Protein AF-A0A6L6GY26-F1 (afdb_monomer_lite)

Sequence (210 aa):
MSDAIMRSIHSFSLLYILSIFERLIILFEFSFLFPNCCRTMQLISSKVKWNQAEREQSNVKERLFVKGKIQVYLAGPDFPHIDTKWIDELHDRLNQEGFVSRRPIQENGLFTGNETDEQRQEIFDNDVRLLEETSMLIAVLLNDDPGTYVEIGWMSKAGKPVIIFDPHQEATNLFLVKSADAIAYTINEVIEHAKRLSDRMESEKTQIKE

Foldseek 3Di:
DPDPVVVVVVVVVVVVVVVVVVVVVVVVVCVPPDPCVVVVVVVVVVVVVVVVVVVVVVVLVVLCQDPHAAEEEEAEPPDPVDDCVVVVVLCVVCVVVRHHYDYLCVPLHDDPVPDDPVSVVSSVVVVVVSLSSGQAYEYEDDDNDPVSVVSLLVCLVVVGAYEYAYLPPPQPDPCSVVSHPYYHNDSVVVVVVVVVVVVVVVVVVVVVVD

Secondary structure (DSSP, 8-state):
--SSSTTTHHHHHHHHHHHHHHHHHHHHHGGGT-TTHHHHHHHHHHHHHHHHHHHHHHHHHHHTEETTEEEEEEES---TTS--HHHHHHHHHHHHTT-EEE-HHHHH----S-S-HHHHHHHHHHHHHHHHH-SEEEEE--TT-HHHHHHHHHHHHTT--EEEE-TT-----HHHHHH-SEEESSHHHHHHHHHHHHHHHHHHHHHT--

pLDDT: mean 77.91, std 22.21, range [36.72, 98.62]

Structure (mmCIF, N/CA/C/O backbone):
data_AF-A0A6L6GY26-F1
#
_entry.id   AF-A0A6L6GY26-F1
#
loop_
_atom_site.group_PDB
_atom_site.id
_atom_site.type_symbol
_atom_site.label_atom_id
_atom_site.label_alt_id
_atom_site.label_comp_id
_atom_site.label_asym_id
_atom_site.label_entity_id
_atom_site.label_seq_id
_atom_site.pdbx_PDB_ins_code
_atom_site.Cartn_x
_atom_site.Cartn_y
_atom_site.Cartn_z
_atom_site.occupancy
_atom_site.B_iso_or_equiv
_atom_site.auth_seq_id
_atom_site.auth_comp_id
_atom_site.auth_asym_id
_atom_site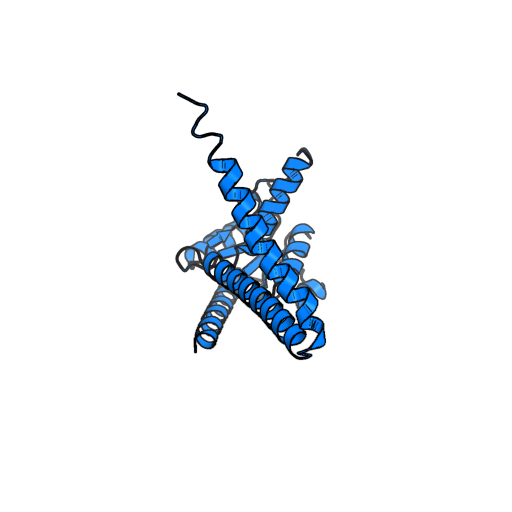.auth_atom_id
_atom_site.pdbx_PDB_model_num
ATOM 1 N N . MET A 1 1 ? 38.453 49.660 9.657 1.00 51.00 1 MET A N 1
ATOM 2 C CA . MET A 1 1 ? 37.372 49.285 10.597 1.00 51.00 1 MET A CA 1
ATOM 3 C C . MET A 1 1 ? 36.985 47.816 10.382 1.00 51.00 1 MET A C 1
ATOM 5 O O . MET A 1 1 ? 35.830 47.527 10.120 1.00 51.00 1 MET A O 1
ATOM 9 N N . SER A 1 2 ? 37.954 46.888 10.455 1.00 50.44 2 SER A N 1
ATOM 10 C CA . SER A 1 2 ? 37.709 45.441 10.265 1.00 50.44 2 SER A CA 1
ATOM 11 C C . SER A 1 2 ? 38.606 44.511 11.095 1.00 50.44 2 SER A C 1
ATOM 13 O O . SER A 1 2 ? 38.435 43.305 11.001 1.00 50.44 2 SER A O 1
ATOM 15 N N . ASP A 1 3 ? 39.501 45.022 11.951 1.00 45.75 3 ASP A N 1
ATOM 16 C CA . ASP A 1 3 ? 40.471 44.155 12.655 1.00 45.75 3 ASP A CA 1
ATOM 17 C C . ASP A 1 3 ? 40.198 43.990 14.158 1.00 45.75 3 ASP A C 1
ATOM 19 O O . ASP A 1 3 ? 40.766 43.109 14.803 1.00 45.75 3 ASP A O 1
ATOM 23 N N . ALA A 1 4 ? 39.285 44.784 14.728 1.00 44.66 4 ALA A N 1
ATOM 24 C CA . ALA A 1 4 ? 38.924 44.696 16.147 1.00 44.66 4 ALA A CA 1
ATOM 25 C C . ALA A 1 4 ? 37.843 43.635 16.434 1.00 44.66 4 ALA A C 1
ATOM 27 O O . ALA A 1 4 ? 37.809 43.068 17.522 1.00 44.66 4 ALA A O 1
ATOM 28 N N . ILE A 1 5 ? 36.992 43.315 15.454 1.00 44.66 5 ILE A N 1
ATOM 29 C CA . ILE A 1 5 ? 35.909 42.330 15.623 1.00 44.66 5 ILE A CA 1
ATOM 30 C C . ILE A 1 5 ? 36.437 40.898 15.423 1.00 44.66 5 ILE A C 1
ATOM 32 O O . ILE A 1 5 ? 36.013 39.980 16.123 1.00 44.66 5 ILE A O 1
ATOM 36 N N . MET A 1 6 ? 37.452 40.702 14.571 1.00 40.00 6 MET A N 1
ATOM 37 C CA . MET A 1 6 ? 37.993 39.365 14.290 1.00 40.00 6 MET A CA 1
ATOM 38 C C . MET A 1 6 ? 38.892 38.799 15.410 1.00 40.00 6 MET A C 1
ATOM 40 O O . MET A 1 6 ? 39.106 37.591 15.473 1.00 40.00 6 MET A O 1
ATOM 44 N N . ARG A 1 7 ? 39.372 39.633 16.349 1.00 41.78 7 ARG A N 1
ATOM 45 C CA . ARG A 1 7 ? 40.150 39.178 17.524 1.00 41.78 7 ARG A CA 1
ATOM 46 C C . ARG A 1 7 ? 39.304 38.885 18.767 1.00 41.78 7 ARG A C 1
ATOM 48 O O . ARG A 1 7 ? 39.815 38.300 19.714 1.00 41.78 7 ARG A O 1
ATOM 55 N N . SER A 1 8 ? 38.019 39.243 18.771 1.00 40.31 8 SER A N 1
ATOM 56 C CA . SER A 1 8 ? 37.120 38.973 19.905 1.00 40.31 8 SER A CA 1
ATOM 57 C C . SER A 1 8 ? 36.493 37.570 19.839 1.00 40.31 8 SER A C 1
ATOM 59 O O . SER A 1 8 ? 36.253 36.942 20.868 1.00 40.31 8 SER A O 1
ATOM 61 N N . ILE A 1 9 ? 36.328 37.016 18.633 1.00 42.75 9 ILE A N 1
ATOM 62 C CA . ILE A 1 9 ? 35.654 35.723 18.418 1.00 42.75 9 ILE A CA 1
ATOM 63 C C . ILE A 1 9 ? 36.593 34.527 18.686 1.00 42.75 9 ILE A C 1
ATOM 65 O O . ILE A 1 9 ? 36.146 33.476 19.146 1.00 42.75 9 ILE A O 1
ATOM 69 N N . HIS A 1 10 ? 37.910 34.699 18.525 1.00 40.72 10 HIS A N 1
ATOM 70 C CA . HIS A 1 10 ? 38.888 33.651 18.852 1.00 40.72 10 HIS A CA 1
ATOM 71 C C . HIS A 1 10 ? 39.153 33.482 20.358 1.00 40.72 10 HIS A C 1
ATOM 73 O O . HIS A 1 10 ? 39.550 32.398 20.783 1.00 40.72 10 HIS A O 1
ATOM 79 N N . SER A 1 11 ? 38.871 34.496 21.183 1.00 44.22 11 SER A N 1
ATOM 80 C CA . SER A 1 11 ? 39.036 34.402 22.643 1.00 44.22 11 SER A CA 1
ATOM 81 C C . SER A 1 11 ? 37.813 33.809 23.351 1.00 44.22 11 SER A C 1
ATOM 83 O O . SER A 1 11 ? 37.956 33.219 24.419 1.00 44.22 11 SER A O 1
ATOM 85 N N . PHE A 1 12 ? 36.620 33.882 22.748 1.00 40.56 12 PHE A N 1
ATOM 86 C CA . PHE A 1 12 ? 35.411 33.266 23.313 1.00 40.56 12 PHE A CA 1
ATOM 87 C C . PHE A 1 12 ? 35.335 31.747 23.084 1.00 40.56 12 PHE A C 1
ATOM 89 O O . PHE A 1 12 ? 34.750 31.039 23.901 1.00 40.56 12 PHE A O 1
ATOM 96 N N . SER A 1 13 ? 35.986 31.223 22.037 1.00 48.84 13 SER A N 1
ATOM 97 C CA . SER A 1 13 ? 36.025 29.773 21.780 1.00 48.84 13 SER A CA 1
ATOM 98 C C . SER A 1 13 ? 37.041 29.023 22.652 1.00 48.84 13 SER A C 1
ATOM 100 O O . SER A 1 13 ? 36.805 27.869 22.997 1.00 48.84 13 SER A O 1
ATOM 102 N N . LEU A 1 14 ? 38.136 29.663 23.088 1.00 41.25 14 LEU A N 1
ATOM 103 C CA . LEU A 1 14 ? 39.118 29.010 23.970 1.00 41.25 14 LEU A CA 1
ATOM 104 C C . LEU A 1 14 ? 38.653 28.926 25.434 1.00 41.25 14 LEU A C 1
ATOM 106 O O . LEU A 1 14 ? 38.935 27.937 26.106 1.00 41.25 14 LEU A O 1
ATOM 110 N N . LEU A 1 15 ? 37.896 29.916 25.921 1.00 41.34 15 LEU A N 1
ATOM 111 C CA . LEU A 1 15 ? 37.337 29.908 27.282 1.00 41.34 15 LEU A CA 1
ATOM 112 C C . LEU A 1 15 ? 36.227 28.859 27.461 1.00 41.34 15 LEU A C 1
ATOM 114 O O . LEU A 1 15 ? 36.094 28.285 28.541 1.00 41.34 15 LEU A O 1
ATOM 118 N N . TYR A 1 16 ? 35.478 28.538 26.401 1.00 44.91 16 TYR A N 1
ATOM 119 C CA . TYR A 1 16 ? 34.481 27.464 26.442 1.00 44.91 16 TYR A CA 1
ATOM 120 C C . TYR A 1 16 ? 35.126 26.069 26.403 1.00 44.91 16 TYR A C 1
ATOM 122 O O . TYR A 1 16 ? 34.683 25.163 27.107 1.00 44.91 16 TYR A O 1
ATOM 130 N N . ILE A 1 17 ? 36.220 25.903 25.651 1.00 46.38 17 ILE A N 1
ATOM 131 C CA . ILE A 1 17 ? 36.969 24.637 25.593 1.00 46.38 17 ILE A CA 1
ATOM 132 C C . ILE A 1 17 ? 37.738 24.389 26.904 1.00 46.38 17 ILE A C 1
ATOM 134 O O . ILE A 1 17 ? 37.770 23.255 27.377 1.00 46.38 17 ILE A O 1
ATOM 138 N N . LEU A 1 18 ? 38.259 25.433 27.561 1.00 40.91 18 LEU A N 1
ATOM 139 C CA . LEU A 1 18 ? 38.886 25.316 28.888 1.00 40.91 18 LEU A CA 1
ATOM 140 C C . LEU A 1 18 ? 37.871 25.009 30.008 1.00 40.91 18 LEU A C 1
ATOM 142 O O . LEU A 1 18 ? 38.164 24.196 30.880 1.00 40.91 18 LEU A O 1
ATOM 146 N N . SER A 1 19 ? 36.647 25.549 29.937 1.00 43.12 19 SER A N 1
ATOM 147 C CA . SER A 1 19 ? 35.540 25.209 30.857 1.00 43.12 19 SER A CA 1
ATOM 148 C C . SER A 1 19 ? 35.098 23.739 30.748 1.00 43.12 19 SER A C 1
ATOM 150 O O . SER A 1 19 ? 34.736 23.104 31.742 1.00 43.12 19 SER A O 1
ATOM 152 N N . ILE A 1 20 ? 35.173 23.161 29.545 1.00 48.22 20 ILE A N 1
ATOM 153 C CA . ILE A 1 20 ? 34.875 21.741 29.317 1.00 48.22 20 ILE A CA 1
ATOM 154 C C . ILE A 1 20 ? 36.042 20.856 29.780 1.00 48.22 20 ILE A C 1
ATOM 156 O O . ILE A 1 20 ? 35.797 19.796 30.353 1.00 48.22 20 ILE A O 1
ATOM 160 N N . PHE A 1 21 ? 37.295 21.296 29.619 1.00 43.69 21 PHE A N 1
ATOM 161 C CA . PHE A 1 21 ? 38.469 20.527 30.046 1.00 43.69 21 PHE A CA 1
ATOM 162 C C . PHE A 1 21 ? 38.657 20.482 31.570 1.00 43.69 21 PHE A C 1
ATOM 164 O O . PHE A 1 21 ? 38.981 19.416 32.094 1.00 43.69 21 PHE A O 1
ATOM 171 N N . GLU A 1 22 ? 38.360 21.556 32.309 1.00 43.31 22 GLU A N 1
ATOM 172 C CA . GLU A 1 22 ? 38.370 21.495 33.783 1.00 43.31 22 GLU A CA 1
ATOM 173 C C . GLU A 1 22 ? 37.236 20.615 34.336 1.00 43.31 22 GLU A C 1
ATOM 175 O O . GLU A 1 22 ? 37.420 19.913 35.331 1.00 43.31 22 GLU A O 1
ATOM 180 N N . ARG A 1 23 ? 36.085 20.546 33.652 1.00 47.78 23 ARG A N 1
ATOM 181 C CA . ARG A 1 23 ? 35.000 19.616 34.016 1.00 47.78 23 ARG A CA 1
ATOM 182 C C . ARG A 1 23 ? 35.272 18.165 33.609 1.00 47.78 23 ARG A C 1
ATOM 184 O O . ARG A 1 23 ? 34.718 17.262 34.234 1.00 47.78 23 ARG A O 1
ATOM 191 N N . LEU A 1 24 ? 36.131 17.922 32.616 1.00 41.56 24 LEU A N 1
ATOM 192 C CA . LEU A 1 24 ? 36.545 16.570 32.223 1.00 41.56 24 LEU A CA 1
ATOM 193 C C . LEU A 1 24 ? 37.634 15.998 33.143 1.00 41.56 24 LEU A C 1
ATOM 195 O O . LEU A 1 24 ? 37.639 14.796 33.400 1.00 41.56 24 LEU A O 1
ATOM 199 N N . ILE A 1 25 ? 38.514 16.841 33.691 1.00 41.91 25 ILE A N 1
ATOM 200 C CA . ILE A 1 25 ? 39.559 16.404 34.633 1.00 41.91 25 ILE A CA 1
ATOM 201 C C . ILE A 1 25 ? 38.961 16.036 35.999 1.00 41.91 25 ILE A C 1
ATOM 203 O O . ILE A 1 25 ? 39.398 15.065 36.616 1.00 41.91 25 ILE A O 1
ATOM 207 N N . ILE A 1 26 ? 37.876 16.693 36.424 1.00 42.97 26 ILE A N 1
ATOM 208 C CA . ILE A 1 26 ? 37.148 16.286 37.639 1.00 42.97 26 ILE A CA 1
ATOM 209 C C . ILE A 1 26 ? 36.458 14.921 37.456 1.00 42.97 26 ILE A C 1
ATOM 211 O O . ILE A 1 26 ? 36.293 14.188 38.427 1.00 42.97 26 ILE A O 1
ATOM 215 N N . LEU A 1 27 ? 36.115 14.514 36.228 1.00 44.38 27 LEU A N 1
ATOM 216 C CA . LEU A 1 27 ? 35.524 13.194 35.971 1.00 44.38 27 LEU A CA 1
ATOM 217 C C . LEU A 1 27 ? 36.552 12.057 35.896 1.00 44.38 27 LEU A C 1
ATOM 219 O O . LEU A 1 27 ? 36.176 10.900 36.089 1.00 44.38 27 LEU A O 1
ATOM 223 N N . PHE A 1 28 ? 37.836 12.351 35.671 1.00 40.94 28 PHE A N 1
ATOM 224 C CA . PHE A 1 28 ? 38.856 11.304 35.587 1.00 40.94 28 PHE A CA 1
ATOM 225 C C . PHE A 1 28 ? 39.427 10.913 36.961 1.00 40.94 28 PHE A C 1
ATOM 227 O O . PHE A 1 28 ? 39.688 9.734 37.188 1.00 40.94 28 PHE A O 1
ATOM 234 N N . GLU A 1 29 ? 39.498 11.837 37.926 1.00 41.78 29 GLU A N 1
ATOM 235 C CA . GLU A 1 29 ? 39.921 11.508 39.302 1.00 41.78 29 GLU A CA 1
ATOM 236 C C . GLU A 1 29 ? 38.775 11.080 40.241 1.00 41.78 29 GLU A C 1
ATOM 238 O O . GLU A 1 29 ? 39.019 10.444 41.265 1.00 41.78 29 GLU A O 1
ATOM 243 N N . PHE A 1 30 ? 37.503 11.294 39.883 1.00 40.12 30 PHE A N 1
ATOM 244 C CA . PHE A 1 30 ? 36.371 10.782 40.680 1.00 40.12 30 PHE A CA 1
ATOM 245 C C . PHE A 1 30 ? 36.044 9.298 40.452 1.00 40.12 30 PHE A C 1
ATOM 247 O O . PHE A 1 30 ? 35.114 8.763 41.063 1.00 40.12 30 PHE A O 1
ATOM 254 N N . SER A 1 31 ? 36.816 8.607 39.612 1.00 41.34 31 SER A N 1
ATOM 255 C CA . SER A 1 31 ? 36.633 7.174 39.353 1.00 41.34 31 SER A CA 1
ATOM 256 C C . SER A 1 31 ? 37.155 6.276 40.485 1.00 41.34 31 SER A C 1
ATOM 258 O O . SER A 1 31 ? 36.905 5.074 40.460 1.00 41.34 31 SER A O 1
ATOM 260 N N . PHE A 1 32 ? 37.817 6.841 41.506 1.00 46.59 32 PHE A N 1
ATOM 261 C CA . PHE A 1 32 ? 38.351 6.076 42.642 1.00 46.59 32 PHE A CA 1
ATOM 262 C C . PHE A 1 32 ? 37.573 6.214 43.961 1.00 46.59 32 PHE A C 1
ATOM 264 O O . PHE A 1 32 ? 37.904 5.528 44.924 1.00 46.59 32 PHE A O 1
ATOM 271 N N . LEU A 1 33 ? 36.520 7.042 44.024 1.00 46.59 33 LEU 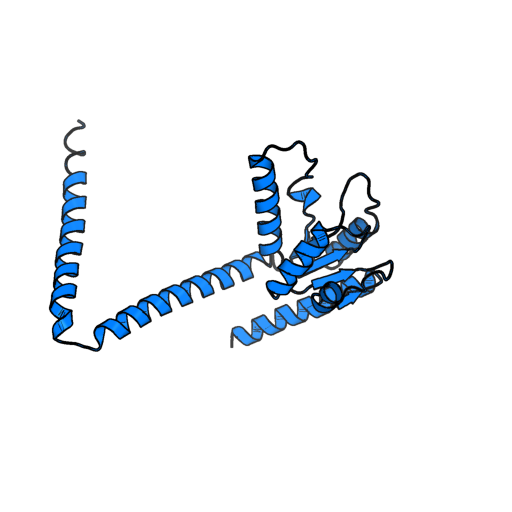A N 1
ATOM 272 C CA . LEU A 1 33 ? 35.785 7.288 45.280 1.00 46.59 33 LEU A CA 1
ATOM 273 C C . LEU A 1 33 ? 34.277 7.003 45.243 1.00 46.59 33 LEU A C 1
ATOM 275 O O . LEU A 1 33 ? 33.668 6.923 46.306 1.00 46.59 33 LEU A O 1
ATOM 279 N N . PHE A 1 34 ? 33.661 6.766 44.077 1.00 49.00 34 PHE A N 1
ATOM 280 C CA . PHE A 1 34 ? 32.228 6.439 44.004 1.00 49.00 34 PHE A CA 1
ATOM 281 C C . PHE A 1 34 ? 31.912 5.396 42.911 1.00 49.00 34 PHE A C 1
ATOM 283 O O . PHE A 1 34 ? 31.670 5.764 41.759 1.00 49.00 34 PHE A O 1
ATOM 290 N N . PRO A 1 35 ? 31.797 4.096 43.259 1.00 48.91 35 PRO A N 1
ATOM 291 C CA . PRO A 1 35 ? 31.459 3.014 42.318 1.00 48.91 35 PRO A CA 1
ATOM 292 C C . PRO A 1 35 ? 30.088 3.169 41.636 1.00 48.91 35 PRO A C 1
ATOM 294 O O . PRO A 1 35 ? 29.779 2.481 40.666 1.00 48.91 35 PRO A O 1
ATOM 297 N N . ASN A 1 36 ? 29.249 4.083 42.128 1.00 48.16 36 ASN A N 1
ATOM 298 C CA . ASN A 1 36 ? 27.882 4.278 41.653 1.00 48.16 36 ASN A CA 1
ATOM 299 C C . ASN A 1 36 ? 27.756 5.281 40.486 1.00 48.16 36 ASN A C 1
ATOM 301 O O . ASN A 1 36 ? 26.673 5.394 39.916 1.00 48.16 36 ASN A O 1
ATOM 305 N N . CYS A 1 37 ? 28.824 5.987 40.086 1.00 42.16 37 CYS A N 1
ATOM 306 C CA . CYS A 1 37 ? 28.734 7.036 39.055 1.00 42.16 37 CYS A CA 1
ATOM 307 C C . CYS A 1 37 ? 28.616 6.482 37.617 1.00 42.16 37 CYS A C 1
ATOM 309 O O . CYS A 1 37 ? 27.894 7.033 36.782 1.00 42.16 37 CYS A O 1
ATOM 311 N N . CYS A 1 38 ? 29.233 5.326 37.340 1.00 42.84 38 CYS A N 1
ATOM 312 C CA . CYS A 1 38 ? 29.168 4.674 36.024 1.00 42.84 38 CYS A CA 1
ATOM 313 C C . CYS A 1 38 ? 27.730 4.239 35.664 1.00 42.84 38 CYS A C 1
ATOM 315 O O . CYS A 1 38 ? 27.290 4.362 34.518 1.00 42.84 38 CYS A O 1
ATOM 317 N N . ARG A 1 39 ? 26.947 3.831 36.674 1.00 45.22 39 ARG A N 1
ATOM 318 C CA . ARG A 1 39 ? 25.544 3.426 36.514 1.00 45.22 39 ARG A CA 1
ATOM 319 C C . ARG A 1 39 ? 24.643 4.613 36.169 1.00 45.22 39 ARG A C 1
ATOM 321 O O . ARG A 1 39 ? 23.761 4.483 35.325 1.00 45.22 39 ARG A O 1
ATOM 328 N N . THR A 1 40 ? 24.897 5.780 36.757 1.00 46.41 40 THR A N 1
ATOM 329 C CA . THR A 1 40 ? 24.142 7.012 36.481 1.00 46.41 40 THR A CA 1
ATOM 330 C C . THR A 1 40 ? 24.375 7.508 35.053 1.00 46.41 40 THR A C 1
ATOM 332 O O . THR A 1 40 ? 23.421 7.881 34.377 1.00 46.41 40 THR A O 1
ATOM 335 N N . MET A 1 41 ? 25.611 7.445 34.545 1.00 43.03 41 MET A N 1
ATOM 336 C CA . MET A 1 41 ? 25.902 7.825 33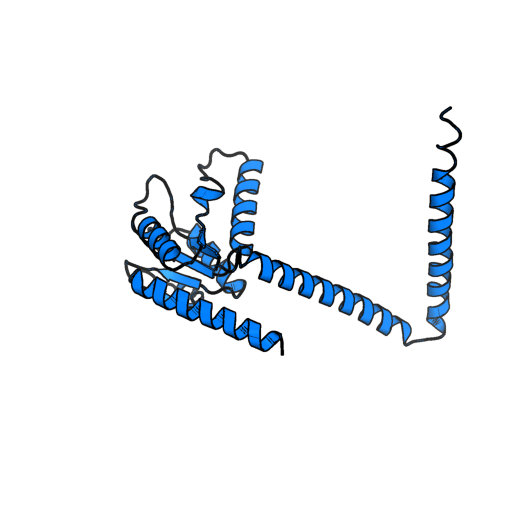.156 1.00 43.03 41 MET A CA 1
ATOM 337 C C . MET A 1 41 ? 25.278 6.872 32.128 1.00 43.03 41 MET A C 1
ATOM 339 O O . MET A 1 41 ? 24.731 7.335 31.126 1.00 43.03 41 MET A O 1
ATOM 343 N N . GLN A 1 42 ? 25.288 5.559 32.384 1.00 52.19 42 GLN A N 1
ATOM 344 C CA . GLN A 1 42 ? 24.577 4.592 31.539 1.00 52.19 42 GLN A CA 1
ATOM 345 C C . GLN A 1 42 ? 23.061 4.820 31.551 1.00 52.19 42 GLN A C 1
ATOM 347 O O . GLN A 1 42 ? 22.431 4.745 30.499 1.00 52.19 42 GLN A O 1
ATOM 352 N N . LEU A 1 43 ? 22.485 5.146 32.712 1.00 50.12 43 LEU A N 1
ATOM 353 C CA . LEU A 1 43 ? 21.060 5.457 32.857 1.00 50.12 43 LEU A CA 1
ATOM 354 C C . LEU A 1 43 ? 20.663 6.754 32.143 1.00 50.12 43 LEU A C 1
ATOM 356 O O . LEU A 1 43 ? 19.589 6.819 31.558 1.00 50.12 43 LEU A O 1
ATOM 360 N N . ILE A 1 44 ? 21.512 7.784 32.154 1.00 54.16 44 ILE A N 1
ATOM 361 C CA . ILE A 1 44 ? 21.251 9.031 31.422 1.00 54.16 44 ILE A CA 1
ATOM 362 C C . ILE A 1 44 ? 21.369 8.791 29.913 1.00 54.16 44 ILE A C 1
ATOM 364 O O . ILE A 1 44 ? 20.491 9.211 29.166 1.00 54.16 44 ILE A O 1
ATOM 368 N N . SER A 1 45 ? 22.403 8.075 29.457 1.00 49.56 45 SER A N 1
ATOM 369 C CA . SER A 1 45 ? 22.581 7.751 28.034 1.00 49.56 45 SER A CA 1
ATOM 370 C C . SER A 1 45 ? 21.437 6.893 27.494 1.00 49.56 45 SER A C 1
ATOM 372 O O . SER A 1 45 ? 20.912 7.179 26.417 1.00 49.56 45 SER A O 1
ATOM 374 N N . SER A 1 46 ? 20.997 5.884 28.252 1.00 43.59 46 SER A N 1
ATOM 375 C CA . SER A 1 46 ? 19.842 5.079 27.868 1.00 43.59 46 SER A CA 1
ATOM 376 C C . SER A 1 46 ? 18.571 5.923 27.864 1.00 43.59 46 SER A C 1
ATOM 378 O O . SER A 1 46 ? 17.862 5.914 26.868 1.00 43.59 46 SER A O 1
ATOM 380 N N . LYS A 1 47 ? 18.310 6.729 28.899 1.00 44.94 47 LYS A N 1
ATOM 381 C CA . LYS A 1 47 ? 17.110 7.579 28.983 1.00 44.94 47 LYS A CA 1
ATOM 382 C C . LYS A 1 47 ? 17.046 8.650 27.887 1.00 44.94 47 LYS A C 1
ATOM 384 O O . LYS A 1 47 ? 15.964 8.946 27.393 1.00 44.94 47 LYS A O 1
ATOM 389 N N . VAL A 1 48 ? 18.189 9.192 27.459 1.00 53.53 48 VAL A N 1
ATOM 390 C CA . VAL A 1 48 ? 18.274 10.094 26.296 1.00 53.53 48 VAL A CA 1
ATOM 391 C C . VAL A 1 48 ? 17.968 9.351 24.991 1.00 53.53 48 VAL A C 1
ATOM 393 O O . VAL A 1 48 ? 17.184 9.862 24.196 1.00 53.53 48 VAL A O 1
ATOM 396 N N . LYS A 1 49 ? 18.513 8.141 24.789 1.00 47.03 49 LYS A N 1
ATOM 397 C CA . LYS A 1 49 ? 18.199 7.303 23.614 1.00 47.03 49 LYS A CA 1
ATOM 398 C C . LYS A 1 49 ? 16.721 6.901 23.560 1.00 47.03 49 LYS A C 1
ATOM 400 O O . LYS A 1 49 ? 16.117 6.980 22.497 1.00 47.03 49 LYS A O 1
ATOM 405 N N . TRP A 1 50 ? 16.134 6.529 24.699 1.00 36.72 50 TRP A N 1
ATOM 406 C CA . TRP A 1 50 ? 14.705 6.213 24.818 1.00 36.72 50 TRP A CA 1
ATOM 407 C C . TRP A 1 50 ? 13.834 7.421 24.452 1.00 36.72 50 TRP A C 1
ATOM 409 O O . TRP A 1 50 ? 12.970 7.307 23.589 1.00 36.72 50 TRP A O 1
ATOM 419 N N . ASN A 1 51 ? 14.147 8.604 24.991 1.00 49.41 51 ASN A N 1
ATOM 420 C CA . ASN A 1 51 ? 13.417 9.833 24.669 1.00 49.41 51 ASN A CA 1
ATOM 421 C C . ASN A 1 51 ? 13.543 10.251 23.192 1.00 49.41 51 ASN A C 1
ATOM 423 O O . ASN A 1 51 ? 12.645 10.908 22.668 1.00 49.41 51 ASN A O 1
ATOM 427 N N . GLN A 1 52 ? 14.658 9.939 22.521 1.00 54.81 52 GLN A N 1
ATOM 428 C CA . GLN A 1 52 ? 14.820 10.209 21.089 1.00 54.81 52 GLN A CA 1
ATOM 429 C C . GLN A 1 52 ? 13.942 9.282 20.246 1.00 54.81 52 GLN A C 1
ATOM 431 O O . GLN A 1 52 ? 13.169 9.788 19.440 1.00 54.81 52 GLN A O 1
ATOM 436 N N . ALA A 1 53 ? 13.973 7.971 20.501 1.00 52.53 53 ALA A N 1
ATOM 437 C CA . ALA A 1 53 ? 13.135 7.003 19.794 1.00 52.53 53 ALA A CA 1
ATOM 438 C C . ALA A 1 53 ? 11.630 7.264 20.000 1.00 52.53 53 ALA A C 1
ATOM 440 O O . ALA A 1 53 ? 10.851 7.177 19.055 1.00 52.53 53 ALA A O 1
ATOM 441 N N . GLU A 1 54 ? 11.213 7.646 21.212 1.00 53.72 54 GLU A N 1
ATOM 442 C CA . GLU A 1 54 ? 9.821 8.014 21.505 1.00 53.72 54 GLU A CA 1
ATOM 443 C C . GLU A 1 54 ? 9.388 9.292 20.777 1.00 53.72 54 GLU A C 1
ATOM 445 O O . GLU A 1 54 ? 8.273 9.357 20.258 1.00 53.72 54 GLU A O 1
ATOM 450 N N . ARG A 1 55 ? 10.270 10.299 20.683 1.00 51.59 55 ARG A N 1
ATOM 451 C CA . ARG A 1 55 ? 10.013 11.516 19.895 1.00 51.59 55 ARG A CA 1
ATOM 452 C C . ARG A 1 55 ? 9.942 11.224 18.405 1.00 51.59 55 ARG A C 1
ATOM 454 O O . ARG A 1 55 ? 9.122 11.816 17.717 1.00 51.59 55 ARG A O 1
ATOM 461 N N . GLU A 1 56 ? 10.777 10.325 17.902 1.00 56.00 56 GLU A N 1
ATOM 462 C CA . GLU A 1 56 ? 10.738 9.890 16.506 1.00 56.00 56 GLU A CA 1
ATOM 463 C C . GLU A 1 56 ? 9.425 9.157 16.212 1.00 56.00 56 GLU A C 1
ATOM 465 O O . GLU A 1 56 ? 8.723 9.512 15.269 1.00 56.00 56 GLU A O 1
ATOM 470 N N . GLN A 1 57 ? 9.000 8.249 17.094 1.00 56.75 57 GLN A N 1
ATOM 471 C CA . GLN A 1 57 ? 7.709 7.563 16.987 1.00 56.75 57 GLN A CA 1
ATOM 472 C C . GLN A 1 57 ? 6.507 8.510 17.106 1.00 56.75 57 GLN A C 1
ATOM 474 O O . GLN A 1 57 ? 5.521 8.336 16.386 1.00 56.75 57 GLN A O 1
ATOM 479 N N . SER A 1 58 ? 6.555 9.522 17.982 1.00 51.41 58 SER A N 1
ATOM 480 C CA . SER A 1 58 ? 5.476 10.511 18.086 1.00 51.41 58 SER A CA 1
ATOM 481 C C . SER A 1 58 ? 5.392 11.394 16.838 1.00 51.41 58 SER A C 1
ATOM 483 O O . SER A 1 58 ? 4.295 11.688 16.373 1.00 51.41 58 SER A O 1
ATOM 485 N N . ASN A 1 59 ? 6.538 11.775 16.268 1.00 53.97 59 ASN A N 1
ATOM 486 C CA . ASN A 1 59 ? 6.619 12.606 15.064 1.00 53.97 59 ASN A CA 1
ATOM 487 C C . ASN A 1 59 ? 6.193 11.820 13.808 1.00 53.97 59 ASN A C 1
ATOM 489 O O . ASN A 1 59 ? 5.505 12.358 12.945 1.00 53.97 59 ASN A O 1
ATOM 493 N N . VAL A 1 60 ? 6.503 10.518 13.742 1.00 58.00 60 VAL A N 1
ATOM 494 C CA . VAL A 1 60 ? 5.942 9.599 12.736 1.00 58.00 60 VAL A CA 1
ATOM 495 C C . VAL A 1 60 ? 4.417 9.539 12.875 1.00 58.00 60 VAL A C 1
ATOM 497 O O . VAL A 1 60 ? 3.716 9.766 11.895 1.00 58.00 60 VAL A O 1
ATOM 500 N N . LYS A 1 61 ? 3.875 9.346 14.088 1.00 53.12 61 LYS A N 1
ATOM 501 C CA . LYS A 1 61 ? 2.416 9.285 14.329 1.00 53.12 61 LYS A CA 1
ATOM 502 C C . LYS A 1 61 ? 1.644 10.532 13.881 1.00 53.12 61 LYS A C 1
ATOM 504 O O . LYS A 1 61 ? 0.490 10.396 13.480 1.00 53.12 61 LYS A O 1
ATOM 509 N N . GLU A 1 62 ? 2.243 11.717 13.964 1.00 52.72 62 GLU A N 1
ATOM 510 C CA . GLU A 1 62 ? 1.627 12.969 13.507 1.00 52.72 62 GLU A CA 1
ATOM 511 C C . GLU A 1 62 ? 1.699 13.121 11.976 1.00 52.72 62 GLU A C 1
ATOM 513 O O . GLU A 1 62 ? 0.735 13.573 11.360 1.00 52.72 62 GLU A O 1
ATOM 518 N N . ARG A 1 63 ? 2.776 12.634 11.337 1.00 53.66 63 ARG A N 1
ATOM 519 C CA . ARG A 1 63 ? 2.899 12.574 9.863 1.00 53.66 63 ARG A CA 1
ATOM 520 C C . ARG A 1 63 ? 1.924 11.598 9.210 1.00 53.66 63 ARG A C 1
ATOM 522 O O . ARG A 1 63 ? 1.414 11.884 8.133 1.00 53.66 63 ARG A O 1
ATOM 529 N N . LEU A 1 64 ? 1.616 10.494 9.890 1.00 55.47 64 LEU A N 1
ATOM 530 C CA . LEU A 1 64 ? 0.692 9.453 9.429 1.00 55.47 64 LEU A CA 1
ATOM 531 C C . LEU A 1 64 ? -0.743 9.959 9.144 1.00 55.47 64 LEU A C 1
ATOM 533 O O . LEU A 1 64 ? -1.511 9.276 8.461 1.00 55.47 64 LEU A O 1
ATOM 537 N N . PHE A 1 65 ? -1.111 11.137 9.670 1.00 55.06 65 PHE A N 1
ATOM 538 C CA . PHE A 1 65 ? -2.444 11.734 9.575 1.00 55.06 65 PHE A CA 1
ATOM 539 C C . PHE A 1 65 ? -2.367 13.187 9.083 1.00 55.06 65 PHE A C 1
ATOM 541 O O . PHE A 1 65 ? -2.457 14.135 9.864 1.00 55.06 65 PHE A O 1
ATOM 548 N N . VAL A 1 66 ? -2.277 13.403 7.770 1.00 56.59 66 VAL A N 1
ATOM 549 C CA . VAL A 1 66 ? -2.392 14.760 7.212 1.00 56.59 66 VAL A CA 1
ATOM 550 C C . VAL A 1 66 ? -3.844 15.235 7.358 1.00 56.59 66 VAL A C 1
ATOM 552 O O . VAL A 1 66 ? -4.762 14.664 6.771 1.00 56.59 66 VAL A O 1
ATOM 555 N N . LYS A 1 67 ? -4.070 16.279 8.170 1.00 57.34 67 LYS A N 1
ATOM 556 C CA . LYS A 1 67 ? -5.404 16.839 8.493 1.00 57.34 67 LYS A CA 1
ATOM 557 C C . LYS A 1 67 ? -6.401 15.818 9.076 1.00 57.34 67 LYS A C 1
ATOM 559 O O . LYS A 1 67 ? -7.599 15.924 8.832 1.00 57.34 67 LYS A O 1
ATOM 564 N N . GLY A 1 68 ? -5.919 14.827 9.828 1.00 69.75 68 GLY A N 1
ATOM 565 C CA . GLY A 1 68 ? -6.779 13.813 10.454 1.00 69.75 68 GLY A CA 1
ATOM 566 C C . GLY A 1 68 ? -7.284 12.719 9.508 1.00 69.75 68 GLY A C 1
ATOM 567 O O . GLY A 1 68 ? -8.090 11.901 9.931 1.00 69.75 68 GLY A O 1
ATOM 568 N N . LYS A 1 69 ? -6.807 12.668 8.256 1.00 81.25 69 LYS A N 1
ATOM 569 C CA . LYS A 1 69 ? -7.128 11.587 7.316 1.00 81.25 69 LYS A CA 1
ATOM 570 C C . LYS A 1 69 ? -6.021 10.543 7.259 1.00 81.25 69 LYS A C 1
ATOM 572 O O . LYS A 1 69 ? -4.838 10.890 7.233 1.00 81.25 69 LYS A O 1
ATOM 577 N N . ILE A 1 70 ? -6.422 9.281 7.166 1.00 90.38 70 ILE A N 1
ATOM 578 C CA . ILE A 1 70 ? -5.516 8.137 7.058 1.00 90.38 70 ILE A CA 1
ATOM 579 C C . ILE A 1 70 ? -4.890 8.102 5.669 1.00 90.38 70 ILE A C 1
ATOM 581 O O . ILE A 1 70 ? -5.589 8.070 4.656 1.00 90.38 70 ILE A O 1
ATOM 585 N N . GLN A 1 71 ? -3.561 8.112 5.652 1.00 94.25 71 GLN A N 1
ATOM 586 C CA . GLN A 1 71 ? -2.749 7.967 4.450 1.00 94.25 71 GLN A CA 1
ATOM 587 C C . GLN A 1 71 ? -2.609 6.480 4.106 1.00 94.25 71 GLN A C 1
ATOM 589 O O . GLN A 1 71 ? -2.122 5.701 4.927 1.00 94.25 71 GLN A O 1
ATOM 594 N N . VAL A 1 72 ? -3.022 6.094 2.906 1.00 96.81 72 VAL A N 1
ATOM 595 C CA . VAL A 1 72 ? -2.993 4.719 2.405 1.00 96.81 72 VAL A CA 1
ATOM 596 C C . VAL A 1 72 ? -1.969 4.627 1.287 1.00 96.81 72 VAL A C 1
ATOM 598 O O . VAL A 1 72 ? -2.104 5.320 0.282 1.00 96.81 72 VAL A O 1
ATOM 601 N N . TYR A 1 73 ? -0.977 3.758 1.443 1.00 97.62 73 TYR A N 1
ATOM 602 C CA . TYR A 1 73 ? -0.069 3.397 0.361 1.00 97.62 73 TYR A CA 1
ATOM 603 C C . TYR A 1 73 ? -0.767 2.409 -0.572 1.00 97.62 73 TYR A C 1
ATOM 605 O O . TYR A 1 73 ? -1.163 1.333 -0.118 1.00 97.62 73 TYR A O 1
ATOM 613 N N . LEU A 1 74 ? -0.948 2.769 -1.842 1.00 97.38 74 LEU A N 1
ATOM 614 C CA . LEU A 1 74 ? -1.555 1.892 -2.839 1.00 97.38 74 LEU A CA 1
ATOM 615 C C . LEU A 1 74 ? -0.452 1.226 -3.666 1.00 97.38 74 LEU A C 1
ATOM 617 O O . LEU A 1 74 ? 0.077 1.829 -4.597 1.00 97.38 74 LEU A O 1
ATOM 621 N N . ALA A 1 75 ? -0.108 -0.003 -3.286 1.00 96.38 75 ALA A N 1
ATOM 622 C CA . ALA A 1 75 ? 0.887 -0.825 -3.965 1.00 96.38 75 ALA A CA 1
ATOM 623 C C . ALA A 1 75 ? 0.242 -1.608 -5.116 1.00 96.38 75 ALA A C 1
ATOM 625 O O . ALA A 1 75 ? -0.901 -2.062 -5.008 1.00 96.38 75 ALA A O 1
ATOM 626 N N . GLY A 1 76 ? 0.971 -1.780 -6.210 1.00 93.19 76 GLY A N 1
ATOM 627 C CA . GLY A 1 76 ? 0.512 -2.496 -7.394 1.00 93.19 76 GLY A CA 1
ATOM 628 C C . GLY A 1 76 ? 1.194 -1.983 -8.663 1.00 93.19 76 GLY A C 1
ATOM 629 O O . GLY A 1 76 ? 1.756 -0.884 -8.669 1.00 93.19 76 GLY A O 1
ATOM 630 N N . PRO A 1 77 ? 1.129 -2.744 -9.764 1.00 89.50 77 PRO A N 1
ATOM 631 C CA . PRO A 1 77 ? 1.798 -2.382 -11.006 1.00 89.50 77 PRO A CA 1
ATOM 632 C C . PRO A 1 77 ? 1.067 -1.247 -11.747 1.00 89.50 77 PRO A C 1
ATOM 634 O O . PRO A 1 77 ? 0.261 -1.482 -12.644 1.00 89.50 77 PRO A O 1
ATOM 637 N N . ASP A 1 78 ? 1.381 0.001 -11.397 1.00 87.31 78 ASP A N 1
ATOM 638 C CA . ASP A 1 78 ? 0.832 1.226 -12.004 1.00 87.31 78 ASP A CA 1
ATOM 639 C C . ASP A 1 78 ? 1.638 1.682 -13.240 1.00 87.31 78 ASP A C 1
ATOM 641 O O . ASP A 1 78 ? 2.070 2.829 -13.372 1.00 87.31 78 ASP A O 1
ATOM 645 N N . PHE A 1 79 ? 1.921 0.736 -14.137 1.00 86.31 79 PHE A N 1
ATOM 646 C CA . PHE A 1 79 ? 2.747 0.973 -15.318 1.00 86.31 79 PHE A CA 1
ATOM 647 C C . PHE A 1 79 ? 1.891 1.320 -16.546 1.00 86.31 79 PHE A C 1
ATOM 649 O O . PHE A 1 79 ? 0.835 0.721 -16.734 1.00 86.31 79 PHE A O 1
ATOM 656 N N . PRO A 1 80 ? 2.373 2.166 -17.482 1.00 83.50 80 PRO A N 1
ATOM 657 C CA . PRO A 1 80 ? 1.592 2.587 -18.656 1.00 83.50 80 PRO A CA 1
ATOM 658 C C . PRO A 1 80 ? 1.102 1.462 -19.585 1.00 83.50 80 PRO A C 1
ATOM 660 O O . PRO A 1 80 ? 0.249 1.693 -20.436 1.00 83.50 80 PRO A O 1
ATOM 663 N N . HIS A 1 81 ? 1.689 0.269 -19.485 1.00 85.12 81 HIS A N 1
ATOM 664 C CA . HIS A 1 81 ? 1.381 -0.892 -20.322 1.00 85.12 81 HIS A CA 1
ATOM 665 C C . HIS A 1 81 ? 0.533 -1.950 -19.600 1.00 85.12 81 HIS A C 1
ATOM 667 O O . HIS A 1 81 ? 0.257 -3.002 -20.176 1.00 85.12 81 HIS A O 1
ATOM 673 N N . ILE A 1 82 ? 0.141 -1.691 -18.352 1.00 87.19 82 ILE A N 1
ATOM 674 C CA . ILE A 1 82 ? -0.670 -2.585 -17.528 1.00 87.19 82 ILE A CA 1
ATOM 675 C C . ILE A 1 82 ? -2.072 -1.987 -17.386 1.00 87.19 82 ILE A C 1
ATOM 677 O O . ILE A 1 82 ? -2.238 -0.772 -17.356 1.00 87.19 82 ILE A O 1
ATOM 681 N N . ASP A 1 83 ? -3.096 -2.844 -17.351 1.00 89.38 83 ASP A N 1
ATOM 682 C CA . ASP A 1 83 ? -4.464 -2.408 -17.066 1.00 89.38 83 ASP A CA 1
ATOM 683 C C . ASP A 1 83 ? -4.583 -2.017 -15.587 1.00 89.38 83 ASP A C 1
ATOM 685 O O . ASP A 1 83 ? -4.614 -2.870 -14.697 1.00 89.38 83 ASP A O 1
ATOM 689 N N . THR A 1 84 ? -4.637 -0.711 -15.332 1.00 91.12 84 THR A N 1
ATOM 690 C CA . THR A 1 84 ? -4.699 -0.122 -13.991 1.00 91.12 84 THR A CA 1
ATOM 691 C C . THR A 1 84 ? -6.122 0.065 -13.481 1.00 91.12 84 THR A C 1
ATOM 693 O O . THR A 1 84 ? -6.301 0.641 -12.410 1.00 91.12 84 THR A O 1
ATOM 696 N N . LYS A 1 85 ? -7.154 -0.437 -14.178 1.00 93.56 85 LYS A N 1
ATOM 697 C CA . LYS A 1 85 ? -8.558 -0.173 -13.825 1.00 93.56 85 LYS A CA 1
ATOM 698 C C . LYS A 1 85 ? -8.882 -0.467 -12.358 1.00 93.56 85 LYS A C 1
ATOM 700 O O . LYS A 1 85 ? -9.581 0.315 -11.719 1.00 93.56 85 LYS A O 1
ATOM 705 N N . TRP A 1 86 ? -8.369 -1.572 -11.817 1.00 94.62 86 TRP A N 1
ATOM 706 C CA . TRP A 1 86 ? -8.571 -1.926 -10.410 1.00 94.62 86 TRP A CA 1
ATOM 707 C C . TRP A 1 86 ? -7.923 -0.931 -9.445 1.00 94.62 86 TRP A C 1
ATOM 709 O O . TRP A 1 86 ? -8.512 -0.613 -8.415 1.00 94.62 86 TRP A O 1
ATOM 719 N N . ILE A 1 87 ? -6.734 -0.432 -9.787 1.00 95.25 87 ILE A N 1
ATOM 720 C CA . ILE A 1 87 ? -5.998 0.570 -9.010 1.00 95.25 87 ILE A CA 1
ATOM 721 C C . ILE A 1 87 ? -6.759 1.899 -9.042 1.00 95.25 87 ILE A C 1
ATOM 723 O O . ILE A 1 87 ? -6.970 2.502 -7.992 1.00 95.25 87 ILE A O 1
ATOM 727 N N . ASP A 1 88 ? -7.220 2.324 -10.219 1.00 95.12 88 ASP A N 1
ATOM 728 C CA . ASP A 1 88 ? -7.947 3.583 -10.401 1.00 95.12 88 ASP A CA 1
ATOM 729 C C . ASP A 1 88 ? -9.303 3.569 -9.671 1.00 95.12 88 ASP A C 1
ATOM 731 O O . ASP A 1 88 ? -9.607 4.480 -8.901 1.00 95.12 88 ASP A O 1
ATOM 735 N N . GLU A 1 89 ? -10.093 2.501 -9.829 1.00 96.50 89 GLU A N 1
ATOM 736 C CA . GLU A 1 89 ? -11.391 2.361 -9.153 1.00 96.50 89 GLU A CA 1
ATOM 737 C C . GLU A 1 89 ? -11.235 2.317 -7.625 1.00 96.50 89 GLU A C 1
ATOM 739 O O . GLU A 1 89 ? -12.005 2.939 -6.885 1.00 96.50 89 GLU A O 1
ATOM 744 N N . LEU A 1 90 ? -10.208 1.615 -7.139 1.00 97.25 90 LEU A N 1
ATOM 745 C CA . LEU A 1 90 ? -9.910 1.543 -5.716 1.00 97.25 90 LEU A CA 1
ATOM 746 C C . LEU A 1 90 ? -9.418 2.889 -5.165 1.00 97.25 90 LEU A C 1
ATOM 748 O O . LEU A 1 90 ? -9.846 3.288 -4.081 1.00 97.25 90 LEU A O 1
ATOM 752 N N . HIS A 1 91 ? -8.567 3.605 -5.903 1.00 96.69 91 HIS A N 1
ATOM 753 C CA . HIS A 1 91 ? -8.106 4.948 -5.548 1.00 96.69 91 HIS A CA 1
ATOM 754 C C . HIS A 1 91 ? -9.287 5.908 -5.359 1.00 96.69 91 HIS A C 1
ATOM 756 O O . HIS A 1 91 ? -9.413 6.550 -4.310 1.00 96.69 91 HIS A O 1
ATOM 762 N N . ASP A 1 92 ? -10.192 5.954 -6.338 1.00 96.75 92 ASP A N 1
ATOM 763 C CA . ASP A 1 92 ? -11.382 6.800 -6.288 1.00 96.75 92 ASP A CA 1
ATOM 764 C C . ASP A 1 92 ? -12.283 6.428 -5.113 1.00 96.75 92 ASP A C 1
ATOM 766 O O . ASP A 1 92 ? -12.735 7.304 -4.365 1.00 96.75 92 ASP A O 1
ATOM 770 N N . ARG A 1 93 ? -12.510 5.127 -4.900 1.00 97.69 93 ARG A N 1
ATOM 771 C CA . ARG A 1 93 ? -13.368 4.673 -3.808 1.00 97.69 93 ARG A CA 1
ATOM 772 C C . ARG A 1 93 ? -12.770 4.985 -2.437 1.00 97.69 93 ARG A C 1
ATOM 774 O O . ARG A 1 93 ? -13.495 5.450 -1.561 1.00 97.69 93 ARG A O 1
ATOM 781 N N . LEU A 1 94 ? -11.466 4.797 -2.239 1.00 96.62 94 LEU A N 1
ATOM 782 C CA . LEU A 1 94 ? -10.784 5.159 -0.991 1.00 96.62 94 LEU A CA 1
ATOM 783 C C . LEU A 1 94 ? -10.919 6.657 -0.692 1.00 96.62 94 LEU A C 1
ATOM 785 O O . LEU A 1 94 ? -11.249 7.036 0.435 1.00 96.62 94 LEU A O 1
ATOM 789 N N . ASN A 1 95 ? -10.728 7.505 -1.704 1.00 94.75 95 ASN A N 1
ATOM 790 C CA . ASN A 1 95 ? -10.854 8.953 -1.553 1.00 94.75 95 ASN A CA 1
ATOM 791 C C . ASN A 1 95 ? -12.290 9.381 -1.198 1.00 94.75 95 ASN A C 1
ATOM 793 O O . ASN A 1 95 ? -12.476 10.253 -0.344 1.00 94.75 95 ASN A O 1
ATOM 797 N N . GLN A 1 96 ? -13.306 8.754 -1.806 1.00 95.88 96 GLN A N 1
ATOM 798 C CA . GLN A 1 96 ? -14.722 8.984 -1.478 1.00 95.88 96 GLN A CA 1
ATOM 799 C C . GLN A 1 96 ? -15.052 8.625 -0.024 1.00 95.88 96 GLN A C 1
ATOM 801 O O . GLN A 1 96 ? -15.839 9.315 0.622 1.00 95.88 96 GLN A O 1
ATOM 806 N N . GLU A 1 97 ? -14.423 7.576 0.505 1.00 95.06 97 GLU A N 1
ATOM 807 C CA . GLU A 1 97 ? -14.614 7.092 1.878 1.00 95.06 97 GLU A CA 1
ATOM 808 C C . GLU A 1 97 ? -13.762 7.862 2.907 1.00 95.06 97 GLU A C 1
ATOM 810 O O . GLU A 1 97 ? -13.797 7.560 4.099 1.00 95.06 97 GLU A O 1
ATOM 815 N N . GLY A 1 98 ? -13.020 8.887 2.471 1.00 93.31 98 GLY A N 1
ATOM 816 C CA . GLY A 1 98 ? -12.289 9.806 3.344 1.00 93.31 98 GLY A CA 1
ATOM 817 C C . GLY A 1 98 ? -10.825 9.444 3.603 1.00 93.31 98 GLY A C 1
ATOM 818 O O . GLY A 1 98 ? -10.150 10.192 4.318 1.00 93.31 98 GLY A O 1
ATOM 819 N N . PHE A 1 99 ? -10.316 8.371 2.998 1.00 95.12 99 PHE A N 1
ATOM 820 C CA . PHE A 1 99 ? -8.890 8.041 3.001 1.00 95.12 99 PHE A CA 1
ATOM 821 C C . PHE A 1 99 ? -8.118 8.952 2.039 1.00 95.12 99 PHE A C 1
ATOM 823 O O . PHE A 1 99 ? -8.699 9.639 1.198 1.00 95.12 99 PHE A O 1
ATOM 830 N N . VAL A 1 100 ? -6.794 8.980 2.175 1.00 94.88 100 VAL A N 1
ATOM 831 C CA . VAL A 1 100 ? -5.897 9.602 1.195 1.00 94.88 100 VAL A CA 1
ATOM 832 C C . VAL A 1 100 ? -5.073 8.495 0.564 1.00 94.88 100 VAL A C 1
ATOM 834 O O . VAL A 1 100 ? -4.129 8.005 1.179 1.00 94.88 100 VAL A O 1
ATOM 837 N N . SER A 1 101 ? -5.460 8.078 -0.638 1.00 94.75 101 SER A N 1
ATOM 838 C CA . SER A 1 101 ? -4.721 7.072 -1.400 1.00 94.75 101 SER A CA 1
ATOM 839 C C . SER A 1 101 ? -3.511 7.710 -2.088 1.00 94.75 101 SER A C 1
ATOM 841 O O . SER A 1 101 ? -3.653 8.699 -2.808 1.00 94.75 101 SER A O 1
ATOM 843 N N . ARG A 1 102 ? -2.327 7.150 -1.837 1.00 95.25 102 ARG A N 1
ATOM 844 C CA . ARG A 1 102 ? -1.025 7.602 -2.338 1.00 95.25 102 ARG A CA 1
ATOM 845 C C . ARG A 1 102 ? -0.483 6.590 -3.344 1.00 95.25 102 ARG A C 1
ATOM 847 O O . ARG A 1 102 ? -0.491 5.394 -3.049 1.00 95.25 102 ARG A O 1
ATOM 854 N N . ARG A 1 103 ? -0.045 7.056 -4.518 1.00 94.06 103 ARG A N 1
ATOM 855 C CA . ARG A 1 103 ? 0.397 6.212 -5.647 1.00 94.06 103 ARG A CA 1
ATOM 856 C C . ARG A 1 103 ? 1.871 6.492 -5.959 1.00 94.06 103 ARG A C 1
ATOM 858 O O . ARG A 1 103 ? 2.156 7.583 -6.451 1.00 94.06 103 ARG A O 1
ATOM 865 N N . PRO A 1 104 ? 2.788 5.536 -5.733 1.00 91.31 104 PRO A N 1
ATOM 866 C CA . PRO A 1 104 ? 4.233 5.768 -5.847 1.00 91.31 104 PRO A CA 1
ATOM 867 C C . PRO A 1 104 ? 4.651 6.303 -7.216 1.00 91.31 104 PRO A C 1
ATOM 869 O O . PRO A 1 104 ? 5.235 7.377 -7.304 1.00 91.31 104 PRO A O 1
ATOM 872 N N . ILE A 1 105 ? 4.238 5.631 -8.296 1.00 88.31 105 ILE A N 1
ATOM 873 C CA . ILE A 1 105 ? 4.605 6.012 -9.670 1.00 88.31 105 ILE A CA 1
ATOM 874 C C . ILE A 1 105 ? 4.088 7.414 -10.037 1.00 88.31 105 ILE A C 1
ATOM 876 O O . ILE A 1 105 ? 4.770 8.162 -10.737 1.00 88.31 105 ILE A O 1
ATOM 880 N N . GLN A 1 106 ? 2.908 7.800 -9.543 1.00 86.94 106 GLN A N 1
ATOM 881 C CA . GLN A 1 106 ? 2.323 9.118 -9.821 1.00 86.94 106 GLN A CA 1
ATOM 882 C C . GLN A 1 106 ? 3.004 10.246 -9.033 1.00 86.94 106 GLN A C 1
ATOM 884 O O . GLN A 1 106 ? 3.011 11.390 -9.485 1.00 86.94 106 GLN A O 1
ATOM 889 N N . GLU A 1 107 ? 3.551 9.946 -7.854 1.00 87.94 107 GLU A N 1
ATOM 890 C CA . GLU A 1 107 ? 4.138 10.942 -6.952 1.00 87.94 107 GLU A CA 1
ATOM 891 C C . GLU A 1 107 ? 5.654 11.077 -7.111 1.00 87.94 107 GLU A C 1
ATOM 893 O O . GLU A 1 107 ? 6.175 12.192 -7.122 1.00 87.94 107 GLU A O 1
ATOM 898 N N . ASN A 1 108 ? 6.346 9.951 -7.266 1.00 88.12 108 ASN A N 1
ATOM 899 C CA . ASN A 1 108 ? 7.805 9.866 -7.281 1.00 88.12 108 ASN A CA 1
ATOM 900 C C . ASN A 1 108 ? 8.366 9.638 -8.692 1.00 88.12 108 ASN A C 1
ATOM 902 O O . ASN A 1 108 ? 9.567 9.791 -8.915 1.00 88.12 108 ASN A O 1
ATOM 906 N N . GLY A 1 109 ? 7.491 9.343 -9.656 1.00 83.62 109 GLY A N 1
ATOM 907 C CA . GLY A 1 109 ? 7.841 9.102 -11.048 1.00 83.62 109 GLY A CA 1
ATOM 908 C C . GLY A 1 109 ? 8.010 7.622 -11.383 1.00 83.62 109 GLY A C 1
ATOM 909 O O . GLY A 1 109 ? 8.079 6.748 -10.522 1.00 83.62 109 GLY A O 1
ATOM 910 N N . LEU A 1 110 ? 8.061 7.341 -12.684 1.00 84.88 110 LEU A N 1
ATOM 911 C CA . LEU A 1 110 ? 8.217 5.994 -13.217 1.00 84.88 110 LEU A CA 1
ATOM 912 C C . LEU A 1 110 ? 9.698 5.672 -13.437 1.00 84.88 110 LEU A C 1
ATOM 914 O O . LEU A 1 110 ? 10.366 6.370 -14.196 1.00 84.88 110 LEU A O 1
ATOM 918 N N . PHE A 1 111 ? 10.173 4.564 -12.868 1.00 85.31 111 PHE A N 1
ATOM 919 C CA . PHE A 1 111 ? 11.470 3.995 -13.227 1.00 85.31 111 PHE A CA 1
ATOM 920 C C . PHE A 1 111 ? 11.391 3.293 -14.593 1.00 85.31 111 PHE A C 1
ATOM 922 O O . PHE A 1 111 ? 10.679 2.301 -14.757 1.00 85.31 111 PHE A O 1
ATOM 929 N N . THR A 1 112 ? 12.117 3.807 -15.587 1.00 84.88 112 THR A N 1
ATOM 930 C CA . THR A 1 112 ? 12.135 3.292 -16.969 1.00 84.88 112 THR A CA 1
ATOM 931 C C . THR A 1 112 ? 13.379 2.463 -17.299 1.00 84.88 112 THR A C 1
ATOM 933 O O . THR A 1 112 ? 13.447 1.854 -18.367 1.00 84.88 112 THR A O 1
ATOM 936 N N . GLY A 1 113 ? 14.373 2.442 -16.407 1.00 86.69 113 GLY A N 1
ATOM 937 C CA . GLY A 1 113 ? 15.671 1.789 -16.589 1.00 86.69 113 GLY A CA 1
ATOM 938 C C . GLY A 1 113 ? 16.756 2.699 -17.173 1.00 86.69 113 GLY A C 1
ATOM 939 O O . GLY A 1 113 ? 17.939 2.356 -17.096 1.00 86.69 113 GLY A O 1
ATOM 940 N N . ASN A 1 114 ? 16.380 3.861 -17.715 1.00 90.25 114 ASN A N 1
ATOM 941 C CA . ASN A 1 114 ? 17.288 4.818 -18.362 1.00 90.25 114 ASN A CA 1
ATOM 942 C C . ASN A 1 114 ? 17.823 5.902 -17.411 1.00 90.25 114 ASN A C 1
ATOM 944 O O . ASN A 1 114 ? 18.628 6.737 -17.819 1.00 90.25 114 ASN A O 1
ATOM 948 N N . GLU A 1 115 ? 17.358 5.906 -16.166 1.00 91.94 115 GLU A N 1
ATOM 949 C CA . GLU A 1 115 ? 17.739 6.852 -15.123 1.00 91.94 115 GLU A CA 1
ATOM 950 C C . GLU A 1 115 ? 19.195 6.637 -14.683 1.00 91.94 115 GLU A C 1
ATOM 952 O O . GLU A 1 115 ? 19.688 5.501 -14.665 1.00 91.94 115 GLU A O 1
ATOM 957 N N . THR A 1 116 ? 19.875 7.722 -14.292 1.00 94.00 116 THR A N 1
ATOM 958 C CA . THR A 1 116 ? 21.204 7.645 -13.663 1.00 94.00 116 THR A CA 1
ATOM 959 C C . THR A 1 116 ? 21.120 6.989 -12.285 1.00 94.00 116 THR A C 1
ATOM 961 O O . THR A 1 116 ? 20.042 6.881 -11.699 1.00 94.00 116 THR A O 1
ATOM 964 N N . ASP A 1 117 ? 22.255 6.566 -11.730 1.00 93.62 117 ASP A N 1
ATOM 965 C CA . ASP A 1 117 ? 22.272 5.956 -10.396 1.00 93.62 117 ASP A CA 1
ATOM 966 C C . ASP A 1 117 ? 21.793 6.930 -9.304 1.00 93.62 117 ASP A C 1
ATOM 968 O O . ASP A 1 117 ? 21.111 6.515 -8.371 1.00 93.62 117 ASP A O 1
ATOM 972 N N . GLU A 1 118 ? 22.051 8.234 -9.449 1.00 93.88 118 GLU A N 1
ATOM 973 C CA . GLU A 1 118 ? 21.527 9.257 -8.535 1.00 93.88 118 GLU A CA 1
ATOM 974 C C . GLU A 1 118 ? 20.001 9.363 -8.611 1.00 93.88 118 GLU A C 1
ATOM 976 O O . GLU A 1 118 ? 19.338 9.419 -7.579 1.00 93.88 118 GLU A O 1
ATOM 981 N N . GLN A 1 119 ? 19.435 9.343 -9.821 1.00 92.38 119 GLN A N 1
ATOM 982 C CA . GLN A 1 119 ? 17.985 9.375 -10.024 1.00 92.38 119 GLN A CA 1
ATOM 983 C C . GLN A 1 119 ? 17.313 8.103 -9.492 1.00 92.38 119 GLN A C 1
ATOM 985 O O . GLN A 1 119 ? 16.247 8.172 -8.887 1.00 92.38 119 GLN A O 1
ATOM 990 N N . ARG A 1 120 ? 17.951 6.939 -9.668 1.00 91.50 120 ARG A N 1
ATOM 991 C CA . ARG A 1 120 ? 17.492 5.666 -9.089 1.00 91.50 120 ARG A CA 1
ATOM 992 C C . ARG A 1 120 ? 17.431 5.734 -7.571 1.00 91.50 120 ARG A C 1
ATOM 994 O O . ARG A 1 120 ? 16.437 5.316 -6.984 1.00 91.50 120 ARG A O 1
ATOM 1001 N N . GLN A 1 121 ? 18.484 6.266 -6.952 1.00 93.38 121 GLN A N 1
ATOM 1002 C CA . GLN A 1 121 ? 18.535 6.433 -5.505 1.00 93.38 121 GLN A CA 1
ATOM 1003 C C . GLN A 1 121 ? 17.462 7.414 -5.022 1.00 93.38 121 GLN A C 1
ATOM 1005 O O . GLN A 1 121 ? 16.804 7.143 -4.025 1.00 93.38 121 GLN A O 1
ATOM 1010 N N . GLU A 1 122 ? 17.243 8.516 -5.743 1.00 93.38 122 GLU A N 1
ATOM 1011 C CA . GLU A 1 122 ? 16.214 9.501 -5.404 1.00 93.38 122 GLU A CA 1
ATOM 1012 C C . GLU A 1 122 ? 14.798 8.907 -5.451 1.00 93.38 122 GLU A C 1
ATOM 1014 O O . GLU A 1 122 ? 14.038 9.083 -4.500 1.00 93.38 122 GLU A O 1
ATOM 1019 N N . ILE A 1 123 ? 14.453 8.164 -6.511 1.00 92.25 123 ILE A N 1
ATOM 1020 C CA . ILE A 1 123 ? 13.151 7.482 -6.626 1.00 92.25 123 ILE A CA 1
ATOM 1021 C C . ILE A 1 123 ? 12.970 6.498 -5.465 1.00 92.25 123 ILE A C 1
ATOM 1023 O O . ILE A 1 123 ? 11.969 6.562 -4.753 1.00 92.25 123 ILE A O 1
ATOM 1027 N N . PHE A 1 124 ? 13.974 5.653 -5.214 1.00 93.00 124 PHE A N 1
ATOM 1028 C CA . PHE A 1 124 ? 13.942 4.683 -4.121 1.00 93.00 124 PHE A CA 1
ATOM 1029 C C . PHE A 1 124 ? 13.755 5.349 -2.748 1.00 93.00 124 PHE A C 1
ATOM 1031 O O . PHE A 1 124 ? 12.896 4.939 -1.967 1.00 93.00 124 PHE A O 1
ATOM 1038 N N . ASP A 1 125 ? 14.524 6.399 -2.449 1.00 94.31 125 ASP A N 1
ATOM 1039 C CA . ASP A 1 125 ? 14.434 7.119 -1.176 1.00 94.31 125 ASP A CA 1
ATOM 1040 C C . ASP A 1 125 ? 13.062 7.788 -0.998 1.00 94.31 125 ASP A C 1
ATOM 1042 O O . ASP A 1 125 ? 12.542 7.873 0.120 1.00 94.31 125 ASP A O 1
ATOM 1046 N N . ASN A 1 126 ? 12.459 8.260 -2.090 1.00 94.06 126 ASN A N 1
ATOM 1047 C CA . ASN A 1 126 ? 11.124 8.845 -2.072 1.00 94.06 126 ASN A CA 1
ATOM 1048 C C . ASN A 1 126 ? 10.031 7.787 -1.852 1.00 94.06 126 ASN A C 1
ATOM 1050 O O . ASN A 1 126 ? 9.108 8.035 -1.072 1.00 94.06 126 ASN A O 1
ATOM 1054 N N . ASP A 1 127 ? 10.150 6.599 -2.449 1.00 93.31 127 ASP A N 1
ATOM 1055 C CA . ASP A 1 127 ? 9.216 5.488 -2.219 1.00 93.31 127 ASP A CA 1
ATOM 1056 C C . ASP A 1 127 ? 9.280 4.993 -0.771 1.00 93.31 127 ASP A C 1
ATOM 1058 O O . ASP A 1 127 ? 8.246 4.826 -0.117 1.00 93.31 127 ASP A O 1
ATOM 1062 N N . VAL A 1 128 ? 10.491 4.849 -0.221 1.00 94.00 128 VAL A N 1
ATOM 1063 C CA . VAL A 1 128 ? 10.695 4.494 1.192 1.00 94.00 128 VAL A CA 1
ATOM 1064 C C . VAL A 1 128 ? 10.081 5.547 2.112 1.00 94.00 128 VAL A C 1
ATOM 1066 O O . VAL A 1 128 ? 9.355 5.206 3.047 1.00 94.00 128 VAL A O 1
ATOM 1069 N N . ARG A 1 129 ? 10.301 6.835 1.833 1.00 94.25 129 ARG A N 1
ATOM 1070 C CA . ARG A 1 129 ? 9.694 7.927 2.607 1.00 94.25 129 ARG A CA 1
ATOM 1071 C C . ARG A 1 129 ? 8.167 7.876 2.554 1.00 94.25 129 ARG A C 1
ATOM 1073 O O . ARG A 1 129 ? 7.510 8.065 3.576 1.00 94.25 129 ARG A O 1
ATOM 1080 N N . LEU A 1 130 ? 7.592 7.573 1.393 1.00 94.31 130 LEU A N 1
ATOM 1081 C CA . LEU A 1 130 ? 6.147 7.440 1.230 1.00 94.31 130 LEU A CA 1
ATOM 1082 C C . LEU A 1 130 ? 5.582 6.250 2.032 1.00 94.31 130 LEU A C 1
ATOM 1084 O O . LEU A 1 130 ? 4.542 6.374 2.687 1.00 94.31 130 LEU A O 1
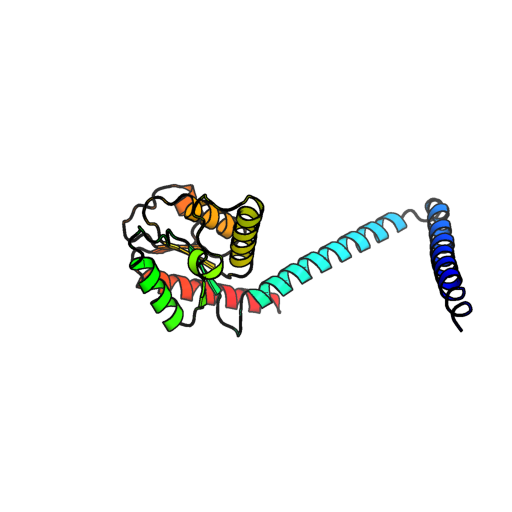ATOM 1088 N N . LEU A 1 131 ? 6.287 5.116 2.056 1.00 94.12 131 LEU A N 1
ATOM 1089 C CA . LEU A 1 131 ? 5.959 3.974 2.922 1.00 94.12 131 LEU A CA 1
ATOM 1090 C C . LEU A 1 131 ? 6.023 4.350 4.411 1.00 94.12 131 LEU A C 1
ATOM 1092 O O . LEU A 1 131 ? 5.204 3.901 5.213 1.00 94.12 131 LEU A O 1
ATOM 1096 N N . GLU A 1 132 ? 6.972 5.193 4.816 1.00 93.25 132 GLU A N 1
ATOM 1097 C CA . GLU A 1 132 ? 7.088 5.671 6.197 1.00 93.25 132 GLU A CA 1
ATOM 1098 C C . GLU A 1 132 ? 5.954 6.628 6.593 1.00 93.25 132 GLU A C 1
ATOM 1100 O O . GLU A 1 132 ? 5.428 6.521 7.705 1.00 93.25 132 GLU A O 1
ATOM 1105 N N . GLU A 1 133 ? 5.539 7.512 5.687 1.00 91.81 133 GLU A N 1
ATOM 1106 C CA . GLU A 1 133 ? 4.483 8.511 5.899 1.00 91.81 133 GLU A CA 1
ATOM 1107 C C . GLU A 1 133 ? 3.061 7.936 5.866 1.00 91.81 133 GLU A C 1
ATOM 1109 O O . GLU A 1 133 ? 2.127 8.548 6.388 1.00 91.81 133 GLU A O 1
ATOM 1114 N N . THR A 1 134 ? 2.872 6.758 5.278 1.00 94.44 134 THR A N 1
ATOM 1115 C CA . THR A 1 134 ? 1.559 6.111 5.160 1.00 94.44 134 THR A CA 1
ATOM 1116 C C . THR A 1 134 ? 1.218 5.253 6.374 1.00 94.44 134 THR A C 1
ATOM 1118 O O . THR A 1 134 ? 2.069 4.626 7.003 1.00 94.44 134 THR A O 1
ATOM 1121 N N . SER A 1 135 ? -0.060 5.241 6.746 1.00 94.31 135 SER A N 1
ATOM 1122 C CA . SER A 1 135 ? -0.576 4.543 7.931 1.00 94.31 135 SER A CA 1
ATOM 1123 C C . SER A 1 135 ? -0.831 3.063 7.682 1.00 94.31 135 SER A C 1
ATOM 1125 O O . SER A 1 135 ? -0.725 2.263 8.607 1.00 94.31 135 SER A O 1
ATOM 1127 N N . MET A 1 136 ? -1.178 2.709 6.448 1.00 96.06 136 MET A N 1
ATOM 1128 C CA . MET A 1 136 ? -1.474 1.346 6.028 1.00 96.06 136 MET A CA 1
ATOM 1129 C C . MET A 1 136 ? -1.098 1.148 4.564 1.00 96.06 136 MET A C 1
ATOM 1131 O O . MET A 1 136 ? -1.008 2.123 3.815 1.00 96.06 136 MET A O 1
ATOM 1135 N N . LEU A 1 137 ? -0.942 -0.110 4.166 1.00 98.31 137 LEU A N 1
ATOM 1136 C CA . LEU A 1 137 ? -0.734 -0.503 2.780 1.00 98.31 137 LEU A CA 1
ATOM 1137 C C . LEU A 1 137 ? -1.931 -1.300 2.269 1.00 98.31 137 LEU A C 1
ATOM 1139 O O . LEU A 1 137 ? -2.442 -2.186 2.957 1.00 98.31 137 LEU A O 1
ATOM 1143 N N . ILE A 1 138 ? -2.354 -0.988 1.049 1.00 98.44 138 ILE A N 1
ATOM 1144 C CA . ILE A 1 138 ? -3.287 -1.796 0.273 1.00 98.44 138 ILE A CA 1
ATOM 1145 C C . ILE A 1 138 ? -2.566 -2.206 -1.008 1.00 98.44 138 ILE A C 1
ATOM 1147 O O . ILE A 1 138 ? -2.215 -1.348 -1.811 1.00 98.44 138 ILE A O 1
ATOM 1151 N N . ALA A 1 139 ? -2.318 -3.503 -1.173 1.00 97.88 139 ALA A N 1
ATOM 1152 C CA . ALA A 1 139 ? -1.676 -4.064 -2.357 1.00 97.88 139 ALA A CA 1
ATOM 1153 C C . ALA A 1 139 ? -2.716 -4.630 -3.316 1.00 97.88 139 ALA A C 1
ATOM 1155 O O . ALA A 1 139 ? -3.513 -5.477 -2.918 1.00 97.88 139 ALA A O 1
ATOM 1156 N N . VAL A 1 140 ? -2.676 -4.211 -4.575 1.00 97.12 140 VAL A N 1
ATOM 1157 C CA . VAL A 1 140 ? -3.479 -4.781 -5.657 1.00 97.12 140 VAL A CA 1
ATOM 1158 C C . VAL A 1 140 ? -2.634 -5.830 -6.369 1.00 97.12 140 VAL A C 1
ATOM 1160 O O . VAL A 1 140 ? -1.661 -5.495 -7.043 1.00 97.12 140 VAL A O 1
ATOM 1163 N N . LEU A 1 141 ? -2.984 -7.106 -6.207 1.00 95.06 141 LEU A N 1
ATOM 1164 C CA . LEU A 1 141 ? -2.247 -8.196 -6.841 1.00 95.06 141 LEU A CA 1
ATOM 1165 C C . LEU A 1 141 ? -2.631 -8.306 -8.309 1.00 95.06 141 LEU A C 1
ATOM 1167 O O . LEU A 1 141 ? -3.709 -8.788 -8.652 1.00 95.06 141 LEU A O 1
ATOM 1171 N N . LEU A 1 142 ? -1.724 -7.851 -9.166 1.00 91.62 142 LEU A N 1
ATOM 1172 C CA . LEU A 1 142 ? -1.810 -7.982 -10.612 1.00 91.62 142 LEU A CA 1
ATOM 1173 C C . LEU A 1 142 ? -0.433 -8.397 -11.135 1.00 91.62 142 LEU A C 1
ATOM 1175 O O . LEU A 1 142 ? 0.583 -7.853 -10.708 1.00 91.62 142 LEU A O 1
ATOM 1179 N N . ASN A 1 143 ? -0.408 -9.330 -12.087 1.00 87.19 143 ASN A N 1
ATOM 1180 C CA . ASN A 1 143 ? 0.768 -9.682 -12.892 1.00 87.19 143 ASN A CA 1
ATOM 1181 C C . ASN A 1 143 ? 2.045 -10.090 -12.119 1.00 87.19 143 ASN A C 1
ATOM 1183 O O . ASN A 1 143 ? 3.134 -9.929 -12.663 1.00 87.19 143 ASN A O 1
ATOM 1187 N N . ASP A 1 144 ? 1.929 -10.628 -10.897 1.00 87.75 144 ASP A N 1
ATOM 1188 C CA . ASP A 1 144 ? 3.066 -11.135 -10.097 1.00 87.75 144 ASP A CA 1
ATOM 1189 C C . ASP A 1 144 ? 4.199 -10.101 -9.914 1.00 87.75 144 ASP A C 1
ATOM 1191 O O . ASP A 1 144 ? 5.382 -10.419 -10.030 1.00 87.75 144 ASP A O 1
ATOM 1195 N N . ASP A 1 145 ? 3.837 -8.833 -9.673 1.00 91.44 145 ASP A N 1
ATOM 1196 C CA . ASP A 1 145 ? 4.792 -7.726 -9.551 1.00 91.44 145 ASP A CA 1
ATOM 1197 C C . ASP A 1 145 ? 5.731 -7.884 -8.330 1.00 91.44 145 ASP A C 1
ATOM 1199 O O . ASP A 1 145 ? 5.284 -7.778 -7.180 1.00 91.44 145 ASP A O 1
ATOM 1203 N N . PRO A 1 146 ? 7.053 -8.070 -8.535 1.00 92.94 146 PRO A N 1
ATOM 1204 C CA . PRO A 1 146 ? 7.993 -8.274 -7.436 1.00 92.94 146 PRO A CA 1
ATOM 1205 C C . PRO A 1 146 ? 8.116 -7.070 -6.497 1.00 92.94 146 PRO A C 1
ATOM 1207 O O . PRO A 1 146 ? 8.373 -7.261 -5.306 1.00 92.94 146 PRO A O 1
ATOM 1210 N N . GLY A 1 147 ? 7.946 -5.846 -7.016 1.00 93.69 147 GLY A N 1
ATOM 1211 C CA . GLY A 1 147 ? 8.019 -4.616 -6.221 1.00 93.69 147 GLY A CA 1
ATOM 1212 C C . GLY A 1 147 ? 6.955 -4.603 -5.127 1.00 93.69 147 GLY A C 1
ATOM 1213 O O . GLY A 1 147 ? 7.277 -4.495 -3.942 1.00 93.69 147 GLY A O 1
ATOM 1214 N N . THR A 1 148 ? 5.711 -4.878 -5.516 1.00 95.56 148 THR A N 1
ATOM 1215 C CA . THR A 1 148 ? 4.559 -4.985 -4.613 1.00 95.56 148 THR A CA 1
ATOM 1216 C C . THR A 1 148 ? 4.808 -5.975 -3.464 1.00 95.56 148 THR A C 1
ATOM 1218 O O . THR A 1 148 ? 4.477 -5.696 -2.309 1.00 95.56 148 THR A O 1
ATOM 1221 N N . TYR A 1 149 ? 5.440 -7.129 -3.717 1.00 96.25 149 TYR A N 1
ATOM 1222 C CA . TYR A 1 149 ? 5.741 -8.101 -2.654 1.00 96.25 149 TYR A CA 1
ATOM 1223 C C . TYR A 1 149 ? 6.792 -7.616 -1.653 1.00 96.25 149 TYR A C 1
ATOM 1225 O O . TYR A 1 149 ? 6.687 -7.911 -0.456 1.00 96.25 149 TYR A O 1
ATOM 1233 N N . VAL A 1 150 ? 7.793 -6.866 -2.118 1.00 96.81 150 VAL A N 1
ATOM 1234 C CA . VAL A 1 150 ? 8.803 -6.254 -1.243 1.00 96.81 150 VAL A CA 1
ATOM 1235 C C . VAL A 1 150 ? 8.148 -5.221 -0.325 1.00 96.81 150 VAL A C 1
ATOM 1237 O O . VAL A 1 150 ? 8.395 -5.233 0.883 1.00 96.81 150 VAL A O 1
ATOM 1240 N N . GLU A 1 151 ? 7.260 -4.389 -0.864 1.00 97.25 151 GLU A N 1
ATOM 1241 C CA . GLU A 1 151 ? 6.523 -3.363 -0.115 1.00 97.25 151 GLU A CA 1
ATOM 1242 C C . GLU A 1 151 ? 5.585 -3.973 0.938 1.00 97.25 151 GLU A C 1
ATOM 1244 O O . GLU A 1 151 ? 5.565 -3.526 2.090 1.00 97.25 151 GLU A O 1
ATOM 1249 N N . ILE A 1 152 ? 4.872 -5.054 0.591 1.00 97.81 152 ILE A N 1
ATOM 1250 C CA . ILE A 1 152 ? 4.059 -5.838 1.537 1.00 97.81 152 ILE A CA 1
ATOM 1251 C C . ILE A 1 152 ? 4.917 -6.326 2.708 1.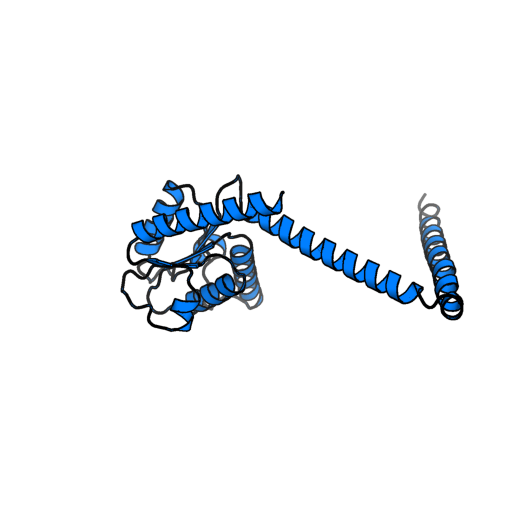00 97.81 152 ILE A C 1
ATOM 1253 O O . ILE A 1 152 ? 4.550 -6.150 3.874 1.00 97.81 152 ILE A O 1
ATOM 1257 N N . GLY A 1 153 ? 6.073 -6.927 2.409 1.00 97.31 153 GLY A N 1
ATOM 1258 C CA . GLY A 1 153 ? 6.995 -7.422 3.427 1.00 97.31 153 GLY A CA 1
ATOM 1259 C C . GLY A 1 153 ? 7.511 -6.305 4.337 1.00 97.31 153 GLY A C 1
ATOM 1260 O O . GLY A 1 153 ? 7.534 -6.468 5.560 1.00 97.31 153 GLY A O 1
ATOM 1261 N N . TRP A 1 154 ? 7.872 -5.159 3.755 1.00 96.75 154 TRP A N 1
ATOM 1262 C CA . TRP A 1 154 ? 8.337 -3.979 4.483 1.00 96.75 154 TRP A CA 1
ATOM 1263 C C . TRP A 1 154 ? 7.283 -3.461 5.466 1.00 96.75 154 TRP A C 1
ATOM 1265 O O . TRP A 1 154 ? 7.559 -3.314 6.660 1.00 96.75 154 TRP A O 1
ATOM 1275 N N . MET A 1 155 ? 6.056 -3.243 4.990 1.00 96.88 155 MET A N 1
ATOM 1276 C CA . MET A 1 155 ? 4.965 -2.690 5.800 1.00 96.88 155 MET A CA 1
ATOM 1277 C C . MET A 1 155 ? 4.521 -3.651 6.901 1.00 96.88 155 MET A C 1
ATOM 1279 O O . MET A 1 155 ? 4.381 -3.241 8.057 1.00 96.88 155 MET A O 1
ATOM 1283 N N . SER A 1 156 ? 4.410 -4.941 6.573 1.00 97.19 156 SER A N 1
ATOM 1284 C CA . SER A 1 156 ? 4.120 -5.998 7.544 1.00 97.19 156 SER A CA 1
ATOM 1285 C C . SER A 1 156 ? 5.180 -6.041 8.650 1.00 97.19 156 SER A C 1
ATOM 1287 O O . SER A 1 156 ? 4.861 -6.062 9.842 1.00 97.19 156 SER A O 1
ATOM 1289 N N . LYS A 1 157 ? 6.468 -5.958 8.284 1.00 96.44 157 LYS A N 1
ATOM 1290 C CA . LYS A 1 157 ? 7.571 -5.935 9.253 1.00 96.44 157 LYS A CA 1
ATOM 1291 C C . LYS A 1 157 ? 7.569 -4.679 10.128 1.00 96.44 157 LYS A C 1
ATOM 1293 O O . LYS A 1 157 ? 7.948 -4.766 11.298 1.00 96.44 157 LYS A O 1
ATOM 1298 N N . ALA A 1 158 ? 7.135 -3.544 9.584 1.00 94.19 158 ALA A N 1
ATOM 1299 C CA . ALA A 1 158 ? 6.967 -2.290 10.313 1.00 94.19 158 ALA A CA 1
ATOM 1300 C C . ALA A 1 158 ? 5.748 -2.290 11.260 1.00 94.19 158 ALA A C 1
ATOM 1302 O O . ALA A 1 158 ? 5.546 -1.317 11.987 1.00 94.19 158 ALA A O 1
ATOM 1303 N N . GLY A 1 159 ? 4.943 -3.362 11.274 1.00 94.44 159 GLY A N 1
ATOM 1304 C CA . GLY A 1 159 ? 3.735 -3.468 12.094 1.00 94.44 159 GLY A CA 1
ATOM 1305 C C . GLY A 1 159 ? 2.597 -2.567 11.615 1.00 94.44 159 GLY A C 1
ATOM 1306 O O . GLY A 1 159 ? 1.682 -2.276 12.386 1.00 94.44 159 GLY A O 1
ATOM 1307 N N . LYS A 1 160 ? 2.662 -2.092 10.366 1.00 95.00 160 LYS A N 1
ATOM 1308 C CA . LYS A 1 160 ? 1.597 -1.298 9.755 1.00 95.00 160 LYS A CA 1
ATOM 1309 C C . LYS A 1 160 ? 0.578 -2.235 9.105 1.00 95.00 160 LYS A C 1
ATOM 1311 O O . LYS A 1 160 ? 0.996 -3.233 8.519 1.00 95.00 160 LYS A O 1
ATOM 1316 N N . PRO A 1 161 ? -0.731 -1.930 9.174 1.00 97.44 161 PRO A N 1
ATOM 1317 C CA . PRO A 1 161 ? -1.741 -2.805 8.602 1.00 97.44 161 PRO A CA 1
ATOM 1318 C C . PRO A 1 161 ? -1.559 -3.007 7.097 1.00 97.44 161 PRO A C 1
ATOM 1320 O O . PRO A 1 161 ? -1.346 -2.036 6.363 1.00 97.44 161 PRO A O 1
ATOM 1323 N N . VAL A 1 162 ? -1.698 -4.255 6.652 1.00 98.50 162 VAL A N 1
ATOM 1324 C CA . VAL A 1 162 ? -1.606 -4.640 5.238 1.00 98.50 162 VAL A CA 1
ATOM 1325 C C . VAL A 1 162 ? -2.907 -5.295 4.783 1.00 98.50 162 VAL A C 1
ATOM 1327 O O . VAL A 1 162 ? -3.336 -6.301 5.348 1.00 98.50 162 VAL A O 1
ATOM 1330 N N . ILE A 1 163 ? -3.518 -4.754 3.731 1.00 98.62 163 ILE A N 1
ATOM 1331 C CA . ILE A 1 163 ? -4.645 -5.376 3.032 1.00 98.62 163 ILE A CA 1
ATOM 1332 C C . ILE A 1 163 ? -4.170 -5.810 1.651 1.00 98.62 163 ILE A C 1
ATOM 1334 O O . ILE A 1 163 ? -3.548 -5.034 0.930 1.00 98.62 163 ILE A O 1
ATOM 1338 N N 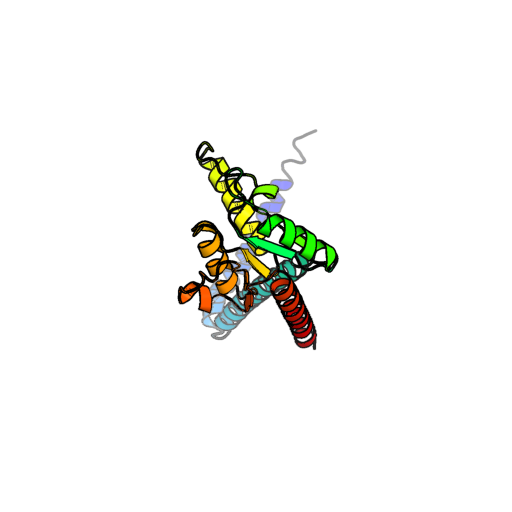. ILE A 1 164 ? -4.497 -7.036 1.271 1.00 98.38 164 ILE A N 1
ATOM 1339 C CA . ILE A 1 164 ? -4.283 -7.539 -0.082 1.00 98.38 164 ILE A CA 1
ATOM 1340 C C . ILE A 1 164 ? -5.624 -7.537 -0.808 1.00 98.38 164 ILE A C 1
ATOM 1342 O O . ILE A 1 164 ? -6.578 -8.150 -0.337 1.00 98.38 164 ILE A O 1
ATOM 1346 N N . PHE A 1 165 ? -5.693 -6.860 -1.948 1.00 98.38 165 PHE A N 1
ATOM 1347 C CA . PHE A 1 165 ? -6.782 -6.973 -2.905 1.00 98.38 165 PHE A CA 1
ATOM 1348 C C . PHE A 1 165 ? -6.366 -7.933 -4.021 1.00 98.38 165 PHE A C 1
ATOM 1350 O O . PHE A 1 165 ? -5.459 -7.646 -4.799 1.00 98.38 165 PHE A O 1
ATOM 1357 N N . ASP A 1 166 ? -7.033 -9.078 -4.075 1.00 97.19 166 ASP A N 1
ATOM 1358 C CA . ASP A 1 166 ? -6.729 -10.190 -4.967 1.00 97.19 166 ASP A CA 1
ATOM 1359 C C . ASP A 1 166 ? -7.960 -10.546 -5.818 1.00 97.19 166 ASP A C 1
ATOM 1361 O O . ASP A 1 166 ? -8.645 -11.537 -5.556 1.00 97.19 166 ASP A O 1
ATOM 1365 N N . PRO A 1 167 ? -8.300 -9.738 -6.837 1.00 95.06 167 PRO A N 1
ATOM 1366 C CA . PRO A 1 167 ? -9.487 -9.978 -7.661 1.00 95.06 167 PRO A CA 1
ATOM 1367 C C . PRO A 1 167 ? -9.431 -11.305 -8.440 1.00 95.06 167 PRO A C 1
ATOM 1369 O O . PRO A 1 167 ? -10.467 -11.788 -8.903 1.00 95.06 167 PRO A O 1
ATOM 1372 N N . HIS A 1 168 ? -8.242 -11.899 -8.587 1.00 94.50 168 HIS A N 1
ATOM 1373 C CA . HIS A 1 168 ? -8.006 -13.127 -9.346 1.00 94.50 168 HIS A CA 1
ATOM 1374 C C . HIS A 1 168 ? -7.823 -14.379 -8.474 1.00 94.50 168 HIS A C 1
ATOM 1376 O O . HIS A 1 168 ? -7.789 -15.482 -9.016 1.00 94.50 168 HIS A O 1
ATOM 1382 N N . GLN A 1 169 ? -7.813 -14.235 -7.144 1.00 94.12 169 GLN A N 1
ATOM 1383 C CA . GLN A 1 169 ? -7.637 -15.331 -6.180 1.00 94.12 169 GLN A CA 1
ATOM 1384 C C . GLN A 1 169 ? -6.296 -16.072 -6.344 1.00 94.12 169 GLN A C 1
ATOM 1386 O O . GLN A 1 169 ? -6.224 -17.299 -6.247 1.00 94.12 169 GLN A O 1
ATOM 1391 N N . GLU A 1 170 ? -5.226 -15.324 -6.604 1.00 91.56 170 GLU A N 1
ATOM 1392 C CA . GLU A 1 170 ? -3.872 -15.834 -6.841 1.00 91.56 170 GLU A CA 1
ATOM 1393 C C . GLU A 1 170 ? -2.992 -15.839 -5.574 1.00 91.56 170 GLU A C 1
ATOM 1395 O O . GLU A 1 170 ? -1.929 -16.473 -5.549 1.00 91.56 170 GLU A O 1
ATOM 1400 N N . ALA A 1 171 ? -3.435 -15.200 -4.484 1.00 92.06 171 ALA A N 1
ATOM 1401 C CA . ALA A 1 171 ? -2.716 -15.092 -3.217 1.00 92.06 171 ALA A CA 1
ATOM 1402 C C . ALA A 1 171 ? -2.631 -16.438 -2.475 1.00 92.06 171 ALA A C 1
ATOM 1404 O O . ALA A 1 171 ? -3.359 -16.727 -1.527 1.00 92.06 171 ALA A O 1
ATOM 1405 N N . THR A 1 172 ? -1.684 -17.274 -2.891 1.00 92.31 172 THR A N 1
ATOM 1406 C CA . THR A 1 172 ? -1.466 -18.621 -2.335 1.00 92.31 172 THR A CA 1
ATOM 1407 C C . THR A 1 172 ? -0.171 -18.745 -1.540 1.00 92.31 172 THR A C 1
ATOM 1409 O O . THR A 1 172 ? -0.016 -19.653 -0.719 1.00 92.31 172 THR A O 1
ATOM 1412 N N . ASN A 1 173 ? 0.775 -17.833 -1.764 1.00 94.94 173 ASN A N 1
ATOM 1413 C CA . ASN A 1 173 ? 2.079 -17.876 -1.126 1.00 94.94 173 ASN A CA 1
ATOM 1414 C C . ASN A 1 173 ? 1.960 -17.676 0.396 1.00 94.94 173 ASN A C 1
ATOM 1416 O O . ASN A 1 173 ? 1.304 -16.749 0.869 1.00 94.94 173 ASN A O 1
ATOM 1420 N N . LEU A 1 174 ? 2.643 -18.525 1.173 1.00 95.88 174 LEU A N 1
ATOM 1421 C CA . LEU A 1 174 ? 2.585 -18.494 2.636 1.00 95.88 174 LEU A CA 1
ATOM 1422 C C . LEU A 1 174 ? 3.004 -17.139 3.218 1.00 95.88 174 LEU A C 1
ATOM 1424 O O . LEU A 1 174 ? 2.337 -16.644 4.122 1.00 95.88 174 LEU A O 1
ATOM 1428 N N . PHE A 1 175 ? 4.104 -16.560 2.734 1.00 95.00 175 PHE A N 1
ATOM 1429 C CA . PHE A 1 175 ? 4.590 -15.275 3.234 1.00 95.00 175 PHE A CA 1
ATOM 1430 C C . PHE A 1 175 ? 3.615 -14.162 2.889 1.00 95.00 175 PHE A C 1
ATOM 1432 O O . PHE A 1 175 ? 3.274 -13.378 3.763 1.00 95.00 175 PHE A O 1
ATOM 1439 N N . LEU A 1 176 ? 3.092 -14.164 1.666 1.00 94.81 176 LEU A N 1
ATOM 1440 C CA . LEU A 1 176 ? 2.097 -13.193 1.230 1.00 94.81 176 LEU A CA 1
ATOM 1441 C C . LEU A 1 176 ? 0.849 -13.220 2.127 1.00 94.81 176 LEU A C 1
ATOM 1443 O O . LEU A 1 176 ? 0.479 -12.208 2.718 1.00 94.81 176 LEU A O 1
ATOM 1447 N N . VAL A 1 177 ? 0.261 -14.406 2.312 1.00 96.12 177 VAL A N 1
ATOM 1448 C CA . VAL A 1 177 ? -0.945 -14.594 3.133 1.00 96.12 177 VAL A CA 1
ATOM 1449 C C . VAL A 1 177 ? -0.691 -14.263 4.606 1.00 96.12 177 VAL A C 1
ATOM 1451 O O . VAL A 1 177 ? -1.578 -13.753 5.283 1.00 96.12 177 VAL A O 1
ATOM 1454 N N . LYS A 1 178 ? 0.503 -14.560 5.135 1.00 97.12 178 LYS A N 1
ATOM 1455 C CA . LYS A 1 178 ? 0.843 -14.300 6.545 1.00 97.12 178 LYS A CA 1
ATOM 1456 C C . LYS A 1 178 ? 1.325 -12.882 6.822 1.00 97.12 178 LYS A C 1
ATOM 1458 O O . LYS A 1 178 ? 1.297 -12.478 7.980 1.00 97.12 178 LYS A O 1
ATOM 1463 N N . SER A 1 179 ? 1.742 -12.144 5.800 1.00 96.94 179 SER A N 1
ATOM 1464 C CA . SER A 1 179 ? 2.097 -10.732 5.919 1.00 96.94 179 SER A CA 1
ATOM 1465 C C . SER A 1 179 ? 0.880 -9.807 5.924 1.00 96.94 179 SER A C 1
ATOM 1467 O O . SER A 1 179 ? 1.007 -8.675 6.387 1.00 96.94 179 SER A O 1
ATOM 1469 N N . ALA A 1 180 ? -0.276 -10.277 5.450 1.00 97.44 180 ALA A N 1
ATOM 1470 C CA . ALA A 1 180 ? -1.512 -9.506 5.391 1.00 97.44 180 ALA A CA 1
ATOM 1471 C C . ALA A 1 180 ? -2.349 -9.597 6.678 1.00 97.44 180 ALA A C 1
ATOM 1473 O O . ALA A 1 180 ? -2.532 -10.673 7.250 1.00 97.44 180 ALA A O 1
ATOM 1474 N N . ASP A 1 181 ? -2.942 -8.473 7.085 1.00 98.25 181 ASP A N 1
ATOM 1475 C CA . ASP A 1 181 ? -4.003 -8.423 8.098 1.00 98.25 181 ASP A CA 1
ATOM 1476 C C . ASP A 1 181 ? -5.360 -8.855 7.531 1.00 98.25 181 ASP A C 1
ATOM 1478 O O . ASP A 1 181 ? -6.241 -9.285 8.284 1.00 98.25 181 ASP A O 1
ATOM 1482 N N . ALA A 1 182 ? -5.561 -8.678 6.223 1.00 98.06 182 ALA A N 1
ATOM 1483 C CA . ALA A 1 182 ? -6.772 -9.070 5.519 1.00 98.06 182 ALA A CA 1
ATOM 1484 C C . ALA A 1 182 ? -6.509 -9.313 4.026 1.00 98.06 182 ALA A C 1
ATOM 1486 O O . ALA A 1 182 ? -5.660 -8.658 3.421 1.00 98.06 182 ALA A O 1
ATOM 1487 N N . ILE A 1 183 ? -7.282 -10.225 3.439 1.00 98.19 183 ILE A N 1
ATOM 1488 C CA . ILE A 1 183 ? -7.323 -10.484 1.998 1.00 98.19 183 ILE A CA 1
ATOM 1489 C C . ILE A 1 183 ? -8.759 -10.240 1.546 1.00 98.19 183 ILE A C 1
ATOM 1491 O O . ILE A 1 183 ? -9.689 -10.775 2.149 1.00 98.19 183 ILE A O 1
ATOM 1495 N N . ALA A 1 184 ? -8.914 -9.426 0.514 1.00 98.12 184 ALA A N 1
ATOM 1496 C CA . ALA A 1 184 ? -10.177 -9.046 -0.090 1.00 98.12 184 ALA A CA 1
ATOM 1497 C C . ALA A 1 184 ? -10.189 -9.454 -1.562 1.00 98.12 184 ALA A C 1
ATOM 1499 O O . ALA A 1 184 ? -9.177 -9.358 -2.252 1.00 98.12 184 ALA A O 1
ATOM 1500 N N . TYR A 1 185 ? -11.359 -9.837 -2.052 1.00 97.56 185 TYR A N 1
ATOM 1501 C CA . TYR A 1 185 ? -11.593 -10.239 -3.440 1.00 97.56 185 TYR A CA 1
ATOM 1502 C C . TYR A 1 185 ? -12.470 -9.231 -4.186 1.00 97.56 185 TYR A C 1
ATOM 1504 O O . TYR A 1 185 ? -12.626 -9.308 -5.403 1.00 97.56 185 TYR A O 1
ATOM 1512 N N . THR A 1 186 ? -13.036 -8.256 -3.468 1.00 98.12 186 THR A N 1
ATOM 1513 C CA . THR A 1 186 ? -13.798 -7.145 -4.045 1.00 98.12 186 THR A CA 1
ATOM 1514 C C . THR A 1 186 ? -13.370 -5.811 -3.440 1.00 98.12 186 THR A C 1
ATOM 1516 O O . THR A 1 186 ? -12.933 -5.748 -2.292 1.00 98.12 186 THR A O 1
ATOM 1519 N N . ILE A 1 187 ? -13.561 -4.713 -4.177 1.00 97.88 187 ILE A N 1
ATOM 1520 C CA . ILE A 1 187 ? -13.269 -3.361 -3.669 1.00 97.88 187 ILE A CA 1
ATOM 1521 C C . ILE A 1 187 ? -14.072 -3.056 -2.397 1.00 97.88 187 ILE A C 1
ATOM 1523 O O . ILE A 1 187 ? -13.547 -2.440 -1.477 1.00 97.88 187 ILE A O 1
ATOM 1527 N N . ASN A 1 188 ? -15.326 -3.508 -2.298 1.00 98.12 188 ASN A N 1
ATOM 1528 C CA . ASN A 1 188 ? -16.130 -3.269 -1.095 1.00 98.12 188 ASN A CA 1
ATOM 1529 C C . ASN A 1 188 ? -15.509 -3.932 0.146 1.00 98.12 188 ASN A C 1
ATOM 1531 O O . ASN A 1 188 ? -15.419 -3.284 1.185 1.00 98.12 188 ASN A O 1
ATOM 1535 N N . GLU A 1 189 ? -15.008 -5.164 0.024 1.00 98.50 189 GLU A N 1
ATOM 1536 C CA . GLU A 1 189 ? -14.289 -5.843 1.113 1.00 98.50 189 GLU A CA 1
ATOM 1537 C C . GLU A 1 189 ? -13.012 -5.088 1.507 1.00 98.50 189 GLU A C 1
ATOM 1539 O O . GLU A 1 189 ? -12.725 -4.942 2.696 1.00 98.50 189 GLU A O 1
ATOM 1544 N N . VAL A 1 190 ? -12.278 -4.536 0.530 1.00 98.50 190 VAL A N 1
ATOM 1545 C CA . VAL A 1 190 ? -11.109 -3.683 0.805 1.00 98.50 190 VAL A CA 1
ATOM 1546 C C . VAL A 1 190 ? -11.507 -2.488 1.672 1.00 98.50 190 VAL A C 1
ATOM 1548 O O . VAL A 1 190 ? -10.859 -2.224 2.684 1.00 98.50 190 VAL A O 1
ATOM 1551 N N . ILE A 1 191 ? -12.588 -1.788 1.318 1.00 98.31 191 ILE A N 1
ATOM 1552 C CA . ILE A 1 191 ? -13.077 -0.629 2.078 1.00 98.31 191 ILE A CA 1
ATOM 1553 C C . ILE A 1 191 ? -13.534 -1.029 3.484 1.00 98.31 191 ILE A C 1
ATOM 1555 O O . ILE A 1 191 ? -13.211 -0.340 4.454 1.00 98.31 191 ILE A O 1
ATOM 1559 N N . GLU A 1 192 ? -14.266 -2.133 3.622 1.00 98.25 192 GLU A N 1
ATOM 1560 C CA . GLU A 1 192 ? -14.707 -2.642 4.925 1.00 98.25 192 GLU A CA 1
ATOM 1561 C C . GLU A 1 192 ? -13.518 -2.978 5.830 1.00 98.25 192 GLU A C 1
ATOM 1563 O O . GLU A 1 192 ? -13.484 -2.592 7.003 1.00 98.25 192 GLU A O 1
ATOM 1568 N N . HIS A 1 193 ? -12.504 -3.652 5.287 1.00 98.31 193 HIS A N 1
ATOM 1569 C CA . HIS A 1 193 ? -11.271 -3.943 6.007 1.00 98.31 193 HIS A CA 1
ATOM 1570 C C . HIS A 1 193 ? -10.493 -2.677 6.358 1.00 98.31 193 HIS A C 1
ATOM 1572 O O . HIS A 1 193 ? -10.027 -2.565 7.493 1.00 98.31 193 HIS A O 1
ATOM 1578 N N . ALA A 1 194 ? -10.402 -1.712 5.440 1.00 97.62 194 ALA A N 1
ATOM 1579 C CA . ALA A 1 194 ? -9.718 -0.448 5.677 1.00 97.62 194 ALA A CA 1
ATOM 1580 C C . ALA A 1 194 ? -10.342 0.324 6.843 1.00 97.62 194 ALA A C 1
ATOM 1582 O O . ALA A 1 194 ? -9.625 0.723 7.758 1.00 97.62 194 ALA A O 1
ATOM 1583 N N . LYS A 1 195 ? -11.676 0.435 6.871 1.00 96.75 195 LYS A N 1
ATOM 1584 C CA . LYS A 1 195 ? -12.425 1.074 7.966 1.00 96.75 195 LYS A CA 1
ATOM 1585 C C . LYS A 1 195 ? -12.264 0.342 9.299 1.00 96.75 195 LYS A C 1
ATOM 1587 O O . LYS A 1 195 ? -11.968 0.934 10.330 1.00 96.75 195 LYS A O 1
ATOM 1592 N N . ARG A 1 196 ? -12.383 -0.986 9.295 1.00 96.88 196 ARG A N 1
ATOM 1593 C CA . ARG A 1 196 ? -12.184 -1.781 10.516 1.00 96.88 196 ARG A CA 1
ATOM 1594 C C . ARG A 1 196 ? -10.780 -1.583 11.099 1.00 96.88 196 ARG A C 1
ATOM 1596 O O . ARG A 1 196 ? -10.608 -1.532 12.317 1.00 96.88 196 ARG A O 1
ATOM 1603 N N . LEU A 1 197 ? -9.767 -1.530 10.236 1.00 95.62 197 LEU A N 1
ATOM 1604 C CA . LEU A 1 197 ? -8.378 -1.342 10.643 1.00 95.62 197 LEU A CA 1
ATOM 1605 C C . LEU A 1 197 ? -8.112 0.097 11.097 1.00 95.62 197 LEU A C 1
ATOM 1607 O O . LEU A 1 197 ? -7.412 0.271 12.094 1.00 95.62 197 LEU A O 1
ATOM 1611 N N . SER A 1 198 ? -8.711 1.102 10.450 1.00 93.19 198 SER A N 1
ATOM 1612 C CA . SER A 1 198 ? -8.623 2.493 10.903 1.00 93.19 198 SER A CA 1
ATOM 1613 C C . SER A 1 198 ? -9.178 2.683 12.306 1.00 93.19 198 SER A C 1
ATOM 1615 O O . SER A 1 198 ? -8.506 3.269 13.154 1.00 93.19 198 SER A O 1
ATOM 1617 N N . ASP A 1 199 ? -10.352 2.118 12.581 1.00 92.19 199 ASP A N 1
ATOM 1618 C CA . ASP A 1 199 ? -11.007 2.244 13.884 1.00 92.19 199 ASP A CA 1
ATOM 1619 C C . ASP A 1 199 ? -10.156 1.593 14.986 1.00 92.19 199 ASP A C 1
ATOM 1621 O O . ASP A 1 199 ? -9.989 2.139 16.082 1.00 92.19 199 ASP A O 1
ATOM 1625 N N . ARG A 1 200 ? -9.531 0.446 14.675 1.00 90.75 200 ARG A N 1
ATOM 1626 C CA . ARG A 1 200 ? -8.576 -0.220 15.573 1.00 90.75 200 ARG A CA 1
ATOM 1627 C C . ARG A 1 200 ? -7.384 0.688 15.884 1.00 90.75 200 ARG A C 1
ATOM 1629 O O . ARG A 1 200 ? -7.075 0.887 17.059 1.00 90.75 200 ARG A O 1
ATOM 1636 N N . MET A 1 201 ? -6.770 1.289 14.865 1.00 87.62 201 MET A N 1
ATOM 1637 C CA . MET A 1 201 ? -5.640 2.212 15.039 1.00 87.62 201 MET A CA 1
ATOM 1638 C C . MET A 1 201 ? -6.006 3.440 15.883 1.00 87.62 201 MET A C 1
ATOM 1640 O O . MET A 1 201 ? -5.174 3.941 16.640 1.00 87.62 201 MET A O 1
ATOM 1644 N N . GLU A 1 202 ? -7.234 3.947 15.771 1.00 85.38 202 GLU A N 1
ATOM 1645 C CA . GLU A 1 202 ? -7.718 5.048 16.610 1.00 85.38 202 GLU A CA 1
ATOM 1646 C C . GLU A 1 202 ? -7.939 4.617 18.065 1.00 85.38 202 GLU A C 1
ATOM 1648 O O . GLU A 1 202 ? -7.543 5.337 18.986 1.00 85.38 202 GLU A O 1
ATOM 1653 N N . SER A 1 203 ? -8.488 3.421 18.292 1.00 85.44 203 SER A N 1
ATOM 1654 C CA . SER A 1 203 ? -8.717 2.886 19.642 1.00 85.44 203 SER A CA 1
ATOM 1655 C C . SER A 1 203 ? -7.416 2.666 20.429 1.00 85.44 203 SER A C 1
ATOM 1657 O O . SER A 1 203 ? -7.325 3.041 21.600 1.00 85.44 203 SER A O 1
ATOM 1659 N N . GLU A 1 204 ? -6.372 2.159 19.768 1.00 81.94 204 GLU A N 1
ATOM 1660 C CA . GLU A 1 204 ? -5.049 1.934 20.364 1.00 81.94 204 GLU A CA 1
ATOM 1661 C C . GLU A 1 204 ? -4.365 3.253 20.760 1.00 81.94 204 GLU A C 1
ATOM 1663 O O . GLU A 1 204 ? -3.643 3.315 21.755 1.00 81.94 204 GLU A O 1
ATOM 1668 N N . LYS A 1 205 ? -4.622 4.350 20.032 1.00 69.88 205 LYS A N 1
ATOM 1669 C CA . LYS A 1 205 ? -4.097 5.677 20.395 1.00 69.88 205 LYS A CA 1
ATOM 1670 C C . LYS A 1 205 ? -4.700 6.214 21.687 1.00 69.88 205 LYS A C 1
ATOM 1672 O O . LYS A 1 205 ? -3.994 6.903 22.423 1.00 69.88 205 LYS A O 1
ATOM 1677 N N . THR A 1 206 ? -5.980 5.948 21.935 1.00 72.62 206 THR A N 1
ATOM 1678 C CA . THR A 1 206 ? -6.684 6.448 23.125 1.00 72.62 206 THR A CA 1
ATOM 1679 C C . THR A 1 206 ? -6.160 5.770 24.388 1.00 72.62 206 THR A C 1
ATOM 1681 O O . THR A 1 206 ? -5.886 6.455 25.365 1.00 72.62 206 THR A O 1
ATOM 1684 N N . GLN A 1 207 ? -5.889 4.463 24.331 1.00 66.69 207 GLN A N 1
ATOM 1685 C CA . GLN A 1 207 ? -5.388 3.696 25.480 1.00 66.69 207 GLN A CA 1
ATOM 1686 C C . GLN A 1 207 ? -3.944 4.032 25.884 1.00 66.69 207 GLN A C 1
ATOM 1688 O O . GLN A 1 207 ? -3.570 3.822 27.027 1.00 66.69 207 GLN A O 1
ATOM 1693 N N . ILE A 1 208 ? -3.118 4.559 24.973 1.00 61.72 208 ILE A N 1
ATOM 1694 C CA . ILE A 1 208 ? -1.729 4.961 25.280 1.00 61.72 208 ILE A CA 1
ATOM 1695 C C . ILE A 1 208 ? -1.671 6.339 25.973 1.00 61.72 208 ILE A C 1
ATOM 1697 O O . ILE A 1 208 ? -0.634 6.720 26.513 1.00 61.72 208 ILE A O 1
ATOM 1701 N N . LYS A 1 209 ? -2.759 7.118 25.930 1.00 54.62 209 LYS A N 1
ATOM 1702 C CA . LYS A 1 209 ? -2.828 8.455 26.544 1.00 54.62 209 LYS A CA 1
ATOM 1703 C C . LYS A 1 209 ? -3.368 8.455 27.980 1.00 54.62 209 LYS A C 1
ATOM 1705 O O . LYS A 1 209 ? -3.301 9.509 28.612 1.00 54.62 209 LYS A O 1
ATOM 1710 N N . GLU A 1 210 ? -3.893 7.330 28.461 1.00 46.94 210 GLU A N 1
ATOM 1711 C CA . GLU A 1 210 ? -4.347 7.112 29.847 1.00 46.94 210 GLU A CA 1
ATOM 1712 C C . GLU A 1 210 ? -3.241 6.472 30.697 1.00 46.94 210 GLU A C 1
ATOM 1714 O O . GLU A 1 210 ? -3.103 6.886 31.872 1.00 46.94 210 GLU A O 1
#

Radius of gyration: 25.84 Å; chains: 1; bounding box: 57×68×66 Å